Protein AF-A0A225UAP7-F1 (afdb_monomer_lite)

InterPro domains:
  IPR000953 Chromo/chromo shadow domain [PS50013] (130-180)
  IPR016197 Chromo-like domain superfamily [SSF54160] (126-182)
  IPR023780 Chromo domain [PF00385] (131-180)
  IPR041588 Integrase zinc-binding domain [PF17921] (57-110)

Structure (mmCIF, N/CA/C/O backbone):
data_AF-A0A225UAP7-F1
#
_entry.id   AF-A0A225UAP7-F1
#
loop_
_atom_site.group_PDB
_atom_site.id
_atom_site.type_symbol
_atom_site.label_atom_id
_atom_site.label_alt_id
_atom_site.label_comp_id
_atom_site.label_asym_id
_atom_site.label_entity_id
_atom_site.label_seq_id
_atom_site.pdbx_PDB_ins_code
_atom_site.Cartn_x
_atom_site.Cartn_y
_atom_site.Cartn_z
_atom_site.occupancy
_atom_site.B_iso_or_equiv
_atom_site.auth_seq_id
_atom_site.auth_comp_id
_atom_site.auth_asym_id
_atom_site.auth_atom_id
_atom_site.pdbx_PDB_model_num
ATOM 1 N N . MET A 1 1 ? -2.752 -36.990 -30.931 1.00 34.81 1 MET A N 1
ATOM 2 C CA . MET A 1 1 ? -3.653 -36.028 -30.267 1.00 34.81 1 MET A CA 1
ATOM 3 C C . MET A 1 1 ? -2.781 -35.074 -29.476 1.00 34.81 1 MET A C 1
ATOM 5 O O . MET A 1 1 ? -2.225 -35.463 -28.461 1.00 34.81 1 MET A O 1
ATOM 9 N N . THR A 1 2 ? -2.539 -33.888 -30.021 1.00 37.62 2 THR A N 1
ATOM 10 C CA . THR A 1 2 ? -1.758 -32.823 -29.388 1.00 37.62 2 THR A CA 1
ATOM 11 C C . THR A 1 2 ? -2.611 -32.196 -28.290 1.00 37.62 2 THR A C 1
ATOM 13 O O . THR A 1 2 ? -3.641 -31.592 -28.576 1.00 37.62 2 THR A O 1
ATOM 16 N N . SER A 1 3 ? -2.213 -32.398 -27.032 1.00 36.06 3 SER A N 1
ATOM 17 C CA . SER A 1 3 ? -2.817 -31.722 -25.884 1.00 36.06 3 SER A CA 1
ATOM 18 C C . SER A 1 3 ? -2.556 -30.227 -26.026 1.00 36.06 3 SER A C 1
ATOM 20 O O . SER A 1 3 ? -1.402 -29.802 -26.000 1.00 36.06 3 SER A O 1
ATOM 22 N N . ALA A 1 4 ? -3.609 -29.435 -26.216 1.00 42.53 4 ALA A N 1
ATOM 23 C CA . ALA A 1 4 ? -3.505 -27.986 -26.149 1.00 42.53 4 ALA A CA 1
ATOM 24 C C . ALA A 1 4 ? -3.088 -27.616 -24.719 1.00 42.53 4 ALA A C 1
ATOM 26 O O . ALA A 1 4 ? -3.824 -27.875 -23.767 1.00 42.53 4 ALA A O 1
ATOM 27 N N . ALA A 1 5 ? -1.875 -27.084 -24.567 1.00 45.78 5 ALA A N 1
ATOM 28 C CA . ALA A 1 5 ? -1.401 -26.564 -23.296 1.00 45.78 5 ALA A CA 1
ATOM 29 C C . ALA A 1 5 ? -2.313 -25.405 -22.876 1.00 45.78 5 ALA A C 1
ATOM 31 O O . ALA A 1 5 ? -2.503 -24.451 -23.634 1.00 45.78 5 ALA A O 1
ATOM 32 N N . ALA A 1 6 ? -2.902 -25.508 -21.685 1.00 41.88 6 ALA A N 1
ATOM 33 C CA . ALA A 1 6 ? -3.627 -24.401 -21.084 1.00 41.88 6 ALA A CA 1
ATOM 34 C C . ALA A 1 6 ? -2.673 -23.196 -20.934 1.00 41.88 6 ALA A C 1
ATOM 36 O O . ALA A 1 6 ? -1.502 -23.398 -20.595 1.00 41.88 6 ALA A O 1
ATOM 37 N N . PRO A 1 7 ? -3.129 -21.954 -21.183 1.00 41.47 7 PRO A N 1
ATOM 38 C CA . PRO A 1 7 ? -2.283 -20.784 -21.000 1.00 41.47 7 PRO A CA 1
ATOM 39 C C . PRO A 1 7 ? -1.821 -20.709 -19.536 1.00 41.47 7 PRO A C 1
ATOM 41 O O . PRO A 1 7 ? -2.634 -20.945 -18.635 1.00 41.47 7 PRO A O 1
ATOM 44 N N . PRO A 1 8 ? -0.544 -20.388 -19.265 1.00 49.06 8 PRO A N 1
ATOM 45 C CA . PRO A 1 8 ? -0.021 -20.364 -17.912 1.00 49.06 8 PRO A CA 1
ATOM 46 C C . PRO A 1 8 ? -0.581 -19.135 -17.201 1.00 49.06 8 PRO A C 1
ATOM 48 O O . PRO A 1 8 ? -0.062 -18.030 -17.318 1.00 49.06 8 PRO A O 1
ATOM 51 N N . LEU A 1 9 ? -1.661 -19.332 -16.452 1.00 45.66 9 LEU A N 1
ATOM 52 C CA . LEU A 1 9 ? -2.299 -18.281 -15.658 1.00 45.66 9 LEU A CA 1
ATOM 53 C C . LEU A 1 9 ? -1.382 -17.752 -14.537 1.00 45.66 9 LEU A C 1
ATOM 55 O O . LEU A 1 9 ? -1.700 -16.731 -13.935 1.00 45.66 9 LEU A O 1
ATOM 59 N N . ARG A 1 10 ? -0.262 -18.436 -14.240 1.00 51.25 10 ARG A N 1
ATOM 60 C CA . ARG A 1 10 ? 0.658 -18.125 -13.131 1.00 51.25 10 ARG A CA 1
ATOM 61 C C . ARG A 1 10 ? 2.127 -18.377 -13.514 1.00 51.25 10 ARG A C 1
ATOM 63 O O . ARG A 1 10 ? 2.693 -19.394 -13.130 1.00 51.25 10 ARG A O 1
ATOM 70 N N . PRO A 1 11 ? 2.757 -17.481 -14.294 1.00 47.19 11 PRO A N 1
ATOM 71 C CA . PRO A 1 11 ? 4.160 -17.622 -14.693 1.00 47.19 11 PRO A CA 1
ATOM 72 C C . PRO A 1 11 ? 5.143 -17.630 -13.512 1.00 47.19 11 PRO A C 1
ATOM 74 O O . PRO A 1 11 ? 6.193 -18.244 -13.625 1.00 47.19 11 PRO A O 1
ATOM 77 N N . LEU A 1 12 ? 4.791 -16.986 -12.391 1.00 48.66 12 LEU A N 1
ATOM 78 C CA . LEU A 1 12 ? 5.616 -16.916 -11.174 1.00 48.66 12 LEU A CA 1
ATOM 79 C C . LEU A 1 12 ? 5.597 -18.205 -10.334 1.00 48.66 12 LEU A C 1
ATOM 81 O O . LEU A 1 12 ? 6.520 -18.425 -9.560 1.00 48.66 12 LEU A O 1
ATOM 85 N N . ASP A 1 13 ? 4.574 -19.050 -10.499 1.00 46.16 13 ASP A N 1
ATOM 86 C CA . ASP A 1 13 ? 4.422 -20.321 -9.770 1.00 46.16 13 ASP A CA 1
ATOM 87 C C . ASP A 1 13 ? 5.081 -21.494 -10.515 1.00 46.16 13 ASP A C 1
ATOM 89 O O . ASP A 1 13 ? 4.928 -22.651 -10.127 1.00 46.16 13 ASP A O 1
ATOM 93 N N . GLN A 1 14 ? 5.752 -21.227 -11.638 1.00 54.53 14 GLN A N 1
ATOM 94 C CA . GLN A 1 14 ? 6.478 -22.265 -12.355 1.00 54.53 14 GLN A CA 1
ATOM 95 C C . GLN A 1 14 ? 7.766 -22.578 -11.592 1.00 54.53 14 GLN A C 1
ATOM 97 O O . GLN A 1 14 ? 8.544 -21.672 -11.304 1.00 54.53 14 GLN A O 1
ATOM 102 N N . ASP A 1 15 ? 8.025 -23.860 -11.318 1.00 59.53 15 ASP A N 1
ATOM 103 C CA . ASP A 1 15 ? 9.222 -24.318 -10.589 1.00 59.53 15 ASP A CA 1
ATOM 104 C C . ASP A 1 15 ? 10.546 -23.860 -11.236 1.00 59.53 15 ASP A C 1
ATOM 106 O O . ASP A 1 15 ? 11.597 -23.850 -10.600 1.00 59.53 15 ASP A O 1
ATOM 110 N N . ASN A 1 16 ? 10.503 -23.486 -12.516 1.00 68.00 16 ASN A N 1
ATOM 111 C CA . ASN A 1 16 ? 11.626 -22.993 -13.305 1.00 68.00 16 ASN A CA 1
ATOM 112 C C . ASN A 1 16 ? 11.574 -21.480 -13.582 1.00 68.00 16 ASN A C 1
ATOM 114 O O . ASN A 1 16 ? 12.331 -21.001 -14.429 1.00 68.00 16 ASN A O 1
ATOM 118 N N . PHE A 1 17 ? 10.687 -20.724 -12.930 1.00 61.50 17 PHE A N 1
ATOM 119 C CA . PHE A 1 17 ? 10.671 -19.274 -13.060 1.00 61.50 17 PHE A CA 1
ATOM 120 C C . PHE A 1 17 ? 11.914 -18.687 -12.386 1.00 61.50 17 PHE A C 1
ATOM 122 O O . PHE A 1 17 ? 12.079 -18.744 -11.168 1.00 61.50 17 PHE A O 1
ATOM 129 N N . VAL A 1 18 ? 12.791 -18.100 -13.196 1.00 63.72 18 VAL A N 1
ATOM 130 C CA . VAL A 1 18 ? 13.996 -17.415 -12.735 1.00 63.72 18 VAL A CA 1
ATOM 131 C C . VAL A 1 18 ? 13.859 -15.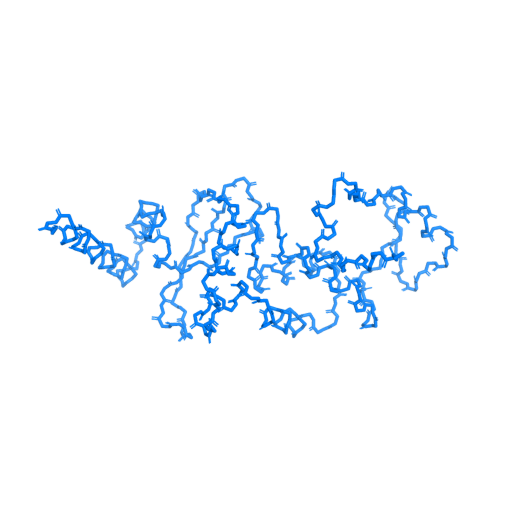941 -13.086 1.00 63.72 18 VAL A C 1
ATOM 133 O O . VAL A 1 18 ? 13.588 -15.586 -14.235 1.00 63.72 18 VAL A O 1
ATOM 136 N N . TRP A 1 19 ? 14.023 -15.075 -12.087 1.00 65.75 19 TRP A N 1
ATOM 137 C CA . TRP A 1 19 ? 14.136 -13.638 -12.321 1.00 65.75 19 TRP A CA 1
ATOM 138 C C . TRP A 1 19 ? 15.413 -13.357 -13.116 1.00 65.75 19 TRP A C 1
ATOM 140 O O . TRP A 1 19 ? 16.478 -13.840 -12.738 1.00 65.75 19 TRP A O 1
ATOM 150 N N . SER A 1 20 ? 15.307 -12.567 -14.189 1.00 69.44 20 SER A N 1
ATOM 151 C CA . SER A 1 20 ? 16.470 -12.147 -14.979 1.00 69.44 20 SER A CA 1
ATOM 152 C C . SER A 1 20 ? 17.511 -11.464 -14.096 1.00 69.44 20 SER A C 1
ATOM 154 O O . SER A 1 20 ? 17.159 -10.638 -13.247 1.00 69.44 20 SER A O 1
ATOM 156 N N . THR A 1 21 ? 18.784 -11.795 -14.299 1.00 73.69 21 THR A N 1
ATOM 157 C CA . THR A 1 21 ? 19.874 -11.185 -13.529 1.00 73.69 21 THR A CA 1
ATOM 158 C C . THR A 1 21 ? 20.200 -9.787 -14.055 1.00 73.69 21 THR A C 1
ATOM 160 O O . THR A 1 21 ? 19.911 -9.451 -15.204 1.00 73.69 21 THR A O 1
ATOM 163 N N . ILE A 1 22 ? 20.828 -8.957 -13.216 1.00 70.62 22 ILE A N 1
ATOM 164 C CA . ILE A 1 22 ? 21.346 -7.644 -13.637 1.00 70.62 22 ILE A CA 1
ATOM 165 C C . ILE A 1 22 ? 22.320 -7.803 -14.818 1.00 70.62 22 ILE A C 1
ATOM 167 O O . ILE A 1 22 ? 22.226 -7.073 -15.800 1.00 70.62 22 ILE A O 1
ATOM 171 N N . GLU A 1 23 ? 23.179 -8.822 -14.768 1.00 74.81 23 GLU A N 1
ATOM 172 C CA . GLU A 1 23 ? 24.157 -9.151 -15.813 1.00 74.81 23 GLU A CA 1
ATOM 173 C C . GLU A 1 23 ? 23.491 -9.519 -17.149 1.00 74.81 23 GLU A C 1
ATOM 175 O O . GLU A 1 23 ? 23.926 -9.062 -18.209 1.00 74.81 23 GLU A O 1
ATOM 180 N N . GLU A 1 24 ? 22.412 -10.313 -17.119 1.00 72.31 24 GLU A N 1
ATOM 181 C CA . GLU A 1 24 ? 21.626 -10.643 -18.315 1.00 72.31 24 GLU A CA 1
ATOM 182 C C . GLU A 1 24 ? 20.978 -9.396 -18.918 1.00 72.31 24 GLU A C 1
ATOM 184 O O . GLU A 1 24 ? 21.003 -9.213 -20.138 1.00 72.31 24 GLU A O 1
ATOM 189 N N . ILE A 1 25 ? 20.422 -8.518 -18.077 1.00 74.44 25 ILE A N 1
ATOM 190 C CA . ILE A 1 25 ? 19.795 -7.275 -18.533 1.00 74.44 25 ILE A CA 1
ATOM 191 C C . ILE A 1 25 ? 20.843 -6.372 -19.196 1.00 74.44 25 ILE A C 1
ATOM 193 O O . ILE A 1 25 ? 20.610 -5.914 -20.316 1.00 74.44 25 ILE A O 1
ATOM 197 N N . GLY A 1 26 ? 21.999 -6.164 -18.560 1.00 72.25 26 GLY A N 1
ATOM 198 C CA . GLY A 1 26 ? 23.093 -5.359 -19.115 1.00 72.25 26 GLY A CA 1
ATOM 199 C C . GLY A 1 26 ? 23.628 -5.932 -20.430 1.00 72.25 26 GLY A C 1
ATOM 200 O O . GLY A 1 26 ? 23.766 -5.209 -21.420 1.00 72.25 26 GLY A O 1
ATOM 201 N N . SER A 1 27 ? 23.812 -7.256 -20.491 1.00 76.12 27 SER A N 1
ATOM 202 C CA . SER A 1 27 ? 24.252 -7.959 -21.703 1.00 76.12 27 SER A CA 1
ATOM 203 C C . SER A 1 27 ? 23.301 -7.724 -22.875 1.00 76.12 27 SER A C 1
ATOM 205 O O . SER A 1 27 ? 23.747 -7.395 -23.973 1.00 76.12 27 SER A O 1
ATOM 207 N N . VAL A 1 28 ? 21.987 -7.834 -22.652 1.00 74.56 28 VAL A N 1
ATOM 208 C CA . VAL A 1 28 ? 20.981 -7.581 -23.695 1.00 74.56 28 VAL A CA 1
ATOM 209 C C . VAL A 1 28 ? 20.934 -6.101 -24.070 1.00 74.56 28 VAL A C 1
ATOM 211 O O . VAL A 1 28 ? 20.891 -5.785 -25.257 1.00 74.56 28 VAL A O 1
ATOM 214 N N . GLN A 1 29 ? 20.978 -5.184 -23.098 1.00 78.56 29 GLN A N 1
ATOM 215 C CA . GLN A 1 29 ? 20.988 -3.745 -23.375 1.00 78.56 29 GLN A CA 1
ATOM 216 C C . GLN A 1 29 ? 22.195 -3.330 -24.229 1.00 78.56 29 GLN A C 1
ATOM 218 O O . GLN A 1 29 ? 22.031 -2.499 -25.117 1.00 78.56 29 GLN A O 1
ATOM 223 N N . SER A 1 30 ? 23.368 -3.946 -24.031 1.00 77.94 30 SER A N 1
ATOM 224 C CA . SER A 1 30 ? 24.583 -3.665 -24.815 1.00 77.94 30 SER A CA 1
ATOM 225 C C . SER A 1 30 ? 24.443 -3.945 -26.320 1.00 77.94 30 SER A C 1
ATOM 227 O O . SER A 1 30 ? 25.186 -3.388 -27.128 1.00 77.94 30 SER A O 1
ATOM 229 N N . LEU A 1 31 ? 23.471 -4.777 -26.713 1.00 81.75 31 LEU A N 1
ATOM 230 C CA . LEU A 1 31 ? 23.184 -5.111 -28.112 1.00 81.75 31 LEU A CA 1
ATOM 231 C C . LEU A 1 31 ? 22.338 -4.046 -28.826 1.00 81.75 31 LEU A C 1
ATOM 233 O O . LEU A 1 31 ? 22.143 -4.132 -30.040 1.00 81.75 31 LEU A O 1
ATOM 237 N N . HIS A 1 32 ? 21.811 -3.066 -28.093 1.00 78.31 32 HIS A N 1
ATOM 238 C CA . HIS A 1 32 ? 20.903 -2.048 -28.606 1.00 78.31 32 HIS A CA 1
ATOM 239 C C . HIS A 1 32 ? 21.450 -0.639 -28.357 1.00 78.31 32 HIS A C 1
ATOM 241 O O . HIS A 1 32 ? 22.193 -0.389 -27.412 1.00 78.31 32 HIS A O 1
ATOM 247 N N . GLU A 1 33 ? 21.070 0.311 -29.213 1.00 79.81 33 GLU A N 1
ATOM 248 C CA . GLU A 1 33 ? 21.413 1.714 -28.992 1.00 79.81 33 GLU A CA 1
ATOM 249 C C . GLU A 1 33 ? 20.680 2.238 -27.753 1.00 79.81 33 GLU A C 1
ATOM 251 O O . GLU A 1 33 ? 19.463 2.068 -27.611 1.00 79.81 33 GLU A O 1
ATOM 256 N N . ALA A 1 34 ? 21.432 2.873 -26.852 1.00 76.38 34 ALA A N 1
ATOM 257 C CA . ALA A 1 34 ? 20.880 3.434 -25.634 1.00 76.38 34 ALA A CA 1
ATOM 258 C C . ALA A 1 34 ? 19.796 4.481 -25.966 1.00 76.38 34 ALA A C 1
ATOM 260 O O . ALA A 1 34 ? 20.018 5.363 -26.804 1.00 76.38 34 ALA A O 1
ATOM 261 N N . PRO A 1 35 ? 18.623 4.431 -25.311 1.00 75.31 35 PRO A N 1
ATOM 262 C CA . PRO A 1 35 ? 17.579 5.425 -25.517 1.00 75.31 35 PRO A CA 1
ATOM 263 C C . PRO A 1 35 ? 18.069 6.849 -25.219 1.00 75.31 35 PRO A C 1
ATOM 265 O O . PRO A 1 35 ? 18.914 7.075 -24.352 1.00 75.31 35 PRO A O 1
ATOM 268 N N . LYS A 1 36 ? 17.493 7.850 -25.895 1.00 76.31 36 LYS A N 1
ATOM 269 C CA . LYS A 1 36 ? 17.807 9.261 -25.616 1.00 76.31 36 LYS A CA 1
ATOM 270 C C . LYS A 1 36 ? 17.504 9.598 -24.154 1.00 76.31 36 LYS A C 1
ATOM 272 O O . LYS A 1 36 ? 16.383 9.396 -23.700 1.00 76.31 36 LYS A O 1
ATOM 277 N N . GLY A 1 37 ? 18.489 10.161 -23.455 1.00 74.12 37 GLY A N 1
ATOM 278 C CA . GLY A 1 37 ? 18.374 10.514 -22.037 1.00 74.12 37 GLY A CA 1
ATOM 279 C C . GLY A 1 37 ? 18.653 9.358 -21.073 1.00 74.12 37 GLY A C 1
ATOM 280 O O . GLY A 1 37 ? 18.477 9.543 -19.872 1.00 74.12 37 GLY A O 1
ATOM 281 N N . ALA A 1 38 ? 19.088 8.196 -21.573 1.00 78.56 38 ALA A N 1
ATOM 282 C CA . ALA A 1 38 ? 19.534 7.107 -20.721 1.00 78.56 38 ALA A CA 1
ATOM 283 C C . ALA A 1 38 ? 20.871 7.448 -20.041 1.00 78.56 38 ALA A C 1
ATOM 285 O O . ALA A 1 38 ? 21.785 7.982 -20.674 1.00 78.56 38 ALA A O 1
ATOM 286 N N . THR A 1 39 ? 20.992 7.110 -18.762 1.00 80.44 39 THR A N 1
ATOM 287 C CA . THR A 1 39 ? 22.234 7.199 -17.987 1.00 80.44 39 THR A CA 1
ATOM 288 C C . THR A 1 39 ? 22.671 5.803 -17.578 1.00 80.44 39 THR A C 1
ATOM 290 O O . THR A 1 39 ? 21.839 5.010 -17.139 1.00 80.44 39 THR A O 1
ATOM 293 N N . LEU A 1 40 ? 23.961 5.507 -17.708 1.00 79.00 40 LEU A N 1
ATOM 294 C CA . LEU A 1 40 ? 24.541 4.252 -17.240 1.00 79.00 40 LEU A CA 1
ATOM 295 C C . LEU A 1 40 ? 24.765 4.331 -15.722 1.00 79.00 40 LEU A C 1
ATOM 297 O O . LEU A 1 40 ? 25.304 5.335 -15.251 1.00 79.00 40 LEU A O 1
ATOM 301 N N . ASN A 1 41 ? 24.332 3.322 -14.966 1.00 76.69 41 ASN A N 1
ATOM 302 C CA . ASN A 1 41 ? 24.611 3.229 -13.528 1.00 76.69 41 ASN A CA 1
ATOM 303 C C . ASN A 1 41 ? 25.894 2.420 -13.242 1.00 76.69 41 ASN A C 1
ATOM 305 O O . ASN A 1 41 ? 26.542 1.924 -14.163 1.00 76.69 41 ASN A O 1
ATOM 309 N N . ASP A 1 42 ? 26.240 2.274 -11.959 1.00 79.81 42 ASP A N 1
ATOM 310 C CA . ASP A 1 42 ? 27.426 1.525 -11.509 1.00 79.81 42 ASP A CA 1
ATOM 311 C C . ASP A 1 42 ? 27.371 0.022 -11.857 1.00 79.81 42 ASP A C 1
ATOM 313 O O . ASP A 1 42 ? 28.407 -0.637 -11.889 1.00 79.81 42 ASP A O 1
ATOM 317 N N . ASP A 1 43 ? 26.179 -0.499 -12.165 1.00 74.88 43 ASP A N 1
ATOM 318 C CA . ASP A 1 43 ? 25.939 -1.891 -12.565 1.00 74.88 43 ASP A CA 1
ATOM 319 C C . ASP A 1 43 ? 25.906 -2.080 -14.097 1.00 74.88 43 ASP A C 1
ATOM 321 O O . ASP A 1 43 ? 25.405 -3.090 -14.589 1.00 74.88 43 ASP A O 1
ATOM 325 N N . GLU A 1 44 ? 26.378 -1.094 -14.867 1.00 76.06 44 GLU A N 1
ATOM 326 C CA . GLU A 1 44 ? 26.379 -1.099 -16.339 1.00 76.06 44 GLU A CA 1
ATOM 327 C C . GLU A 1 44 ? 24.981 -1.230 -16.983 1.00 76.06 44 GLU A C 1
ATOM 329 O O . GLU A 1 44 ? 24.839 -1.629 -18.142 1.00 76.06 44 GLU A O 1
ATOM 334 N N . LEU A 1 45 ? 23.926 -0.837 -16.263 1.00 71.25 45 LEU A N 1
ATOM 335 C CA . LEU A 1 45 ? 22.562 -0.786 -16.780 1.00 71.25 45 LEU A CA 1
ATOM 336 C C . LEU A 1 45 ? 22.229 0.598 -17.330 1.00 71.25 45 LEU A C 1
ATOM 338 O O . LEU A 1 45 ? 22.417 1.624 -16.670 1.00 71.25 45 LEU A O 1
ATOM 342 N N . TRP A 1 46 ? 21.645 0.628 -18.526 1.00 69.81 46 TRP A N 1
ATOM 343 C CA . TRP A 1 46 ? 21.064 1.838 -19.094 1.00 69.81 46 TRP A CA 1
ATOM 344 C C . TRP A 1 46 ? 19.723 2.125 -18.423 1.00 69.81 46 TRP A C 1
ATOM 346 O O . TRP A 1 46 ? 18.715 1.460 -18.686 1.00 69.81 46 TRP A O 1
ATOM 356 N N . LEU A 1 47 ? 19.714 3.138 -17.561 1.00 68.81 47 LEU A N 1
ATOM 357 C CA . LEU A 1 47 ? 18.522 3.638 -16.895 1.00 68.81 47 LEU A CA 1
ATOM 358 C C . LEU A 1 47 ? 17.918 4.771 -17.714 1.00 68.81 47 LEU A C 1
ATOM 360 O O . LEU A 1 47 ? 18.575 5.774 -17.982 1.00 68.81 47 LEU A O 1
ATOM 364 N N . VAL A 1 48 ? 16.646 4.637 -18.076 1.00 69.62 48 VAL A N 1
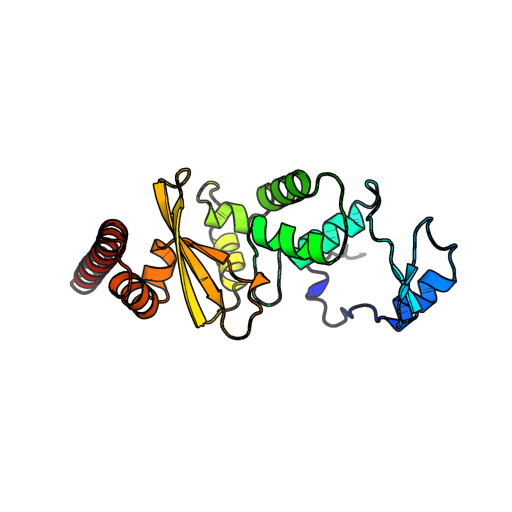ATOM 365 C CA . VAL A 1 48 ? 15.844 5.758 -18.568 1.00 69.62 48 VAL A CA 1
ATOM 366 C C . VAL A 1 48 ? 14.962 6.188 -17.409 1.00 69.62 48 VAL A C 1
ATOM 368 O O . VAL A 1 48 ? 14.201 5.374 -16.890 1.00 69.62 48 VAL A O 1
ATOM 371 N N . ASN A 1 49 ? 15.052 7.455 -17.000 1.00 65.00 49 ASN A N 1
ATOM 372 C CA . ASN A 1 49 ? 14.199 7.979 -15.928 1.00 65.00 49 ASN A CA 1
ATOM 373 C C . ASN A 1 49 ? 12.700 7.844 -16.260 1.00 65.00 49 ASN A C 1
ATOM 375 O O . ASN A 1 49 ? 11.883 7.773 -15.347 1.00 65.00 49 ASN A O 1
ATOM 379 N N . ASP A 1 50 ? 12.354 7.735 -17.547 1.00 72.38 50 ASP A N 1
ATOM 380 C CA . ASP A 1 50 ? 10.989 7.665 -18.058 1.00 72.38 50 ASP A CA 1
ATOM 381 C C . ASP A 1 50 ? 10.696 6.318 -18.738 1.00 72.38 50 ASP A C 1
ATOM 383 O O . ASP A 1 50 ? 11.436 5.867 -19.616 1.00 72.38 50 ASP A O 1
ATOM 387 N N . ILE A 1 51 ? 9.552 5.709 -18.417 1.00 75.44 51 ILE A N 1
ATOM 388 C CA . ILE A 1 51 ? 9.010 4.589 -19.196 1.00 75.44 51 ILE A CA 1
ATOM 389 C C . ILE A 1 51 ? 8.186 5.159 -20.357 1.00 75.44 51 ILE A C 1
ATOM 391 O O . ILE A 1 51 ? 7.217 5.888 -20.111 1.00 75.44 51 ILE A O 1
ATOM 395 N N . PRO A 1 52 ? 8.511 4.822 -21.622 1.00 75.44 52 PRO A N 1
ATOM 396 C CA . PRO A 1 52 ? 7.749 5.292 -22.772 1.00 75.44 52 PRO A CA 1
ATOM 397 C C . PRO A 1 52 ? 6.269 4.914 -22.666 1.00 75.44 52 PRO A C 1
ATOM 399 O O . PRO A 1 52 ? 5.928 3.786 -22.315 1.00 75.44 52 PRO A O 1
ATOM 402 N N . SER A 1 53 ? 5.374 5.826 -23.049 1.00 73.50 53 SER A N 1
ATOM 403 C CA . SER A 1 53 ? 3.919 5.621 -22.949 1.00 73.50 53 SER A CA 1
ATOM 404 C C . SER A 1 53 ? 3.388 4.421 -23.749 1.00 73.50 53 SER A C 1
ATOM 406 O O . SER A 1 53 ? 2.314 3.918 -23.427 1.00 73.50 53 SER A O 1
ATOM 408 N N . GLY A 1 54 ? 4.128 3.955 -24.762 1.00 72.75 54 GLY A N 1
ATOM 409 C CA . GLY A 1 54 ? 3.804 2.763 -25.555 1.00 72.75 54 GLY A CA 1
ATOM 410 C C . GLY A 1 54 ? 4.307 1.435 -24.972 1.00 72.75 54 GLY A C 1
ATOM 411 O O . GLY A 1 54 ? 3.994 0.381 -25.519 1.00 72.75 54 GLY A O 1
ATOM 412 N N . ALA A 1 55 ? 5.073 1.447 -23.876 1.00 78.50 55 ALA A N 1
ATOM 413 C CA . ALA A 1 55 ? 5.646 0.245 -23.263 1.00 78.50 55 ALA A CA 1
ATOM 414 C C . ALA A 1 55 ? 4.634 -0.490 -22.358 1.00 78.50 55 ALA A C 1
ATOM 416 O O . ALA A 1 55 ? 4.913 -0.778 -21.193 1.00 78.50 55 ALA A O 1
ATOM 417 N N . HIS A 1 56 ? 3.445 -0.788 -22.891 1.00 79.19 56 HIS A N 1
ATOM 418 C CA . HIS A 1 56 ? 2.300 -1.295 -22.127 1.00 79.19 56 HIS A CA 1
ATOM 419 C C . HIS A 1 56 ? 2.603 -2.580 -21.345 1.00 79.19 56 HIS A C 1
ATOM 421 O O . HIS A 1 56 ? 2.241 -2.667 -20.174 1.00 79.19 56 HIS A O 1
ATOM 427 N N . ASP A 1 57 ? 3.327 -3.534 -21.937 1.00 72.56 57 ASP A N 1
ATOM 428 C CA . ASP A 1 57 ? 3.675 -4.801 -21.278 1.00 72.56 57 ASP A CA 1
ATOM 429 C C . ASP A 1 57 ? 4.651 -4.606 -20.111 1.00 72.56 57 ASP A C 1
ATOM 431 O O . ASP A 1 57 ? 4.554 -5.276 -19.081 1.00 72.56 57 ASP A O 1
ATOM 435 N N . LEU A 1 58 ? 5.599 -3.671 -20.244 1.00 78.12 58 LEU A N 1
ATOM 436 C CA . LEU A 1 58 ? 6.518 -3.320 -19.162 1.00 78.12 58 LEU A CA 1
ATOM 437 C C . LEU A 1 58 ? 5.771 -2.597 -18.040 1.00 78.12 58 LEU A C 1
ATOM 439 O O . LEU A 1 58 ? 5.901 -2.981 -16.880 1.00 78.12 58 LEU A O 1
ATOM 443 N N . THR A 1 59 ? 4.940 -1.609 -18.383 1.00 80.00 59 THR A N 1
ATOM 444 C CA . THR A 1 59 ? 4.082 -0.920 -17.415 1.00 80.00 59 THR A CA 1
ATOM 445 C C . THR A 1 59 ? 3.183 -1.913 -16.681 1.00 80.00 59 THR A C 1
ATOM 447 O O . THR A 1 59 ? 3.115 -1.873 -15.459 1.00 80.00 59 THR A O 1
ATOM 450 N N . GLN A 1 60 ? 2.550 -2.854 -17.386 1.00 80.00 60 GLN A N 1
ATOM 451 C CA . GLN A 1 60 ? 1.690 -3.863 -16.772 1.00 80.00 60 GLN A CA 1
ATOM 452 C C . GLN A 1 60 ? 2.463 -4.763 -15.803 1.00 80.00 60 GLN A C 1
ATOM 454 O O . GLN A 1 60 ? 2.001 -4.975 -14.685 1.00 80.00 60 GLN A O 1
ATOM 459 N N . ARG A 1 61 ? 3.647 -5.261 -16.183 1.00 81.31 61 ARG A N 1
ATOM 460 C CA . ARG A 1 61 ? 4.483 -6.081 -15.287 1.00 81.31 61 ARG A CA 1
ATOM 461 C C . ARG A 1 61 ? 4.926 -5.311 -14.045 1.00 81.31 61 ARG A C 1
ATOM 463 O O . ARG A 1 61 ? 4.845 -5.850 -12.946 1.00 81.31 61 ARG A O 1
ATOM 470 N N . LEU A 1 62 ? 5.332 -4.051 -14.198 1.00 79.94 62 LEU A N 1
ATOM 471 C CA . LEU A 1 62 ? 5.704 -3.201 -13.065 1.00 79.94 62 LEU A CA 1
ATOM 472 C C . LEU A 1 62 ? 4.524 -2.937 -12.133 1.00 79.94 62 LEU A C 1
ATOM 474 O O . LEU A 1 62 ? 4.699 -2.978 -10.921 1.00 79.94 62 LEU A O 1
ATOM 478 N N . LEU A 1 63 ? 3.322 -2.725 -12.678 1.00 82.44 63 LEU A N 1
ATOM 479 C CA . LEU A 1 63 ? 2.111 -2.602 -11.870 1.00 82.44 63 LEU A CA 1
ATOM 480 C C . LEU A 1 63 ? 1.793 -3.907 -11.149 1.00 82.44 63 LEU A C 1
ATOM 482 O O . LEU A 1 63 ? 1.483 -3.848 -9.974 1.00 82.44 63 LEU A O 1
ATOM 486 N N . ILE A 1 64 ? 1.929 -5.072 -11.790 1.00 81.31 64 ILE A N 1
ATOM 487 C CA . ILE A 1 64 ? 1.731 -6.372 -11.127 1.00 81.31 64 ILE A CA 1
ATOM 488 C C . ILE A 1 64 ? 2.699 -6.536 -9.949 1.00 81.31 64 ILE A C 1
ATOM 490 O O . ILE A 1 64 ? 2.257 -6.898 -8.866 1.00 81.31 64 ILE A O 1
ATOM 494 N N . VAL A 1 65 ? 3.986 -6.222 -10.119 1.00 79.69 65 VAL A N 1
ATOM 495 C CA . VAL A 1 65 ? 4.994 -6.323 -9.043 1.00 79.69 65 VAL A CA 1
ATOM 496 C C . VAL A 1 65 ? 4.750 -5.293 -7.936 1.00 79.69 65 VAL A C 1
ATOM 498 O O . VAL A 1 65 ? 4.821 -5.608 -6.746 1.00 79.69 65 VAL A O 1
ATOM 501 N N . ALA A 1 66 ? 4.439 -4.051 -8.310 1.00 81.00 66 ALA A N 1
ATOM 502 C CA . ALA A 1 66 ? 4.125 -2.994 -7.355 1.00 81.00 66 ALA A CA 1
ATOM 503 C C . ALA A 1 66 ? 2.808 -3.280 -6.614 1.00 81.00 66 ALA A C 1
ATOM 505 O O . ALA A 1 66 ? 2.663 -2.908 -5.452 1.00 81.00 66 ALA A O 1
ATOM 506 N N . HIS A 1 67 ? 1.876 -3.986 -7.248 1.00 82.62 67 HIS A N 1
ATOM 507 C CA . HIS A 1 67 ? 0.606 -4.392 -6.671 1.00 82.62 67 HIS A CA 1
ATOM 508 C C . HIS A 1 67 ? 0.714 -5.617 -5.768 1.00 82.62 67 HIS A C 1
ATOM 510 O O . HIS A 1 67 ? 0.177 -5.598 -4.671 1.00 82.62 67 HIS A O 1
ATOM 516 N N . GLY A 1 68 ? 1.370 -6.679 -6.232 1.00 73.44 68 GLY A N 1
ATOM 517 C CA . GLY A 1 68 ? 1.486 -7.973 -5.564 1.00 73.44 68 GLY A CA 1
ATOM 518 C C . GLY A 1 68 ? 2.832 -8.116 -4.873 1.00 73.44 68 GLY A C 1
ATOM 519 O O . GLY A 1 68 ? 3.640 -8.944 -5.271 1.00 73.44 68 GLY A O 1
ATOM 520 N N . GLY A 1 69 ? 3.101 -7.269 -3.881 1.00 63.31 69 GLY A N 1
ATOM 521 C CA . GLY A 1 69 ? 4.342 -7.299 -3.116 1.00 63.31 69 GLY A CA 1
ATOM 522 C C . GLY A 1 69 ? 4.666 -8.639 -2.477 1.00 63.31 69 GLY A C 1
ATOM 523 O O . GLY A 1 69 ? 3.885 -9.584 -2.516 1.00 63.31 69 GLY A O 1
ATOM 524 N N . ARG A 1 70 ? 5.812 -8.688 -1.787 1.00 52.62 70 ARG A N 1
ATOM 525 C CA . ARG A 1 70 ? 6.299 -9.895 -1.095 1.00 52.62 70 ARG A CA 1
ATOM 526 C C . ARG A 1 70 ? 5.275 -10.494 -0.114 1.00 52.62 70 ARG A C 1
ATOM 528 O O . ARG A 1 70 ? 5.372 -11.669 0.211 1.00 52.62 70 ARG A O 1
ATOM 535 N N . ASN A 1 71 ? 4.293 -9.695 0.306 1.00 53.50 71 ASN A N 1
ATOM 536 C CA . ASN A 1 71 ? 3.298 -10.041 1.313 1.00 53.50 71 ASN A CA 1
ATOM 537 C C . ASN A 1 71 ? 1.839 -9.865 0.848 1.00 53.50 71 ASN A C 1
ATOM 539 O O . ASN A 1 71 ? 0.936 -9.784 1.674 1.00 53.50 71 ASN A O 1
ATOM 543 N N . GLY A 1 72 ? 1.594 -9.789 -0.464 1.00 60.81 72 GLY A N 1
ATOM 544 C CA . GLY A 1 72 ? 0.243 -9.694 -1.022 1.00 60.81 72 GLY A CA 1
ATOM 545 C C . GLY A 1 72 ? -0.074 -8.333 -1.644 1.00 60.81 72 GLY A C 1
ATOM 546 O O . GLY A 1 72 ? 0.762 -7.719 -2.303 1.00 60.81 72 GLY A O 1
ATOM 547 N N . HIS A 1 73 ? -1.322 -7.891 -1.510 1.00 70.44 73 HIS A N 1
ATOM 548 C CA . HIS A 1 73 ? -1.893 -6.815 -2.317 1.00 70.44 73 HIS A CA 1
ATOM 549 C C . HIS A 1 73 ? -1.698 -5.414 -1.719 1.00 70.44 73 HIS A C 1
ATOM 551 O O . HIS A 1 73 ? -2.176 -5.118 -0.627 1.00 70.44 73 HIS A O 1
ATOM 557 N N . ARG A 1 74 ? -1.115 -4.499 -2.498 1.00 73.50 74 ARG A N 1
ATOM 558 C CA . ARG A 1 74 ? -0.918 -3.089 -2.145 1.00 73.50 74 ARG A CA 1
ATOM 559 C C . ARG A 1 74 ? -2.037 -2.193 -2.669 1.00 73.50 74 ARG A C 1
ATOM 561 O O . ARG A 1 74 ? -2.473 -2.300 -3.819 1.00 73.50 74 ARG A O 1
ATOM 568 N N . GLY A 1 75 ? -2.462 -1.244 -1.834 1.00 76.00 75 GLY A N 1
ATOM 569 C CA . GLY A 1 75 ? -3.397 -0.188 -2.223 1.00 76.00 75 GLY A CA 1
ATOM 570 C C . GLY A 1 75 ? -2.818 0.764 -3.280 1.00 76.00 75 GLY A C 1
ATOM 571 O O . GLY A 1 75 ? -1.604 0.888 -3.436 1.00 76.00 75 GLY A O 1
ATOM 572 N N . MET A 1 76 ? -3.697 1.487 -3.986 1.00 83.44 76 MET A N 1
ATOM 573 C CA . MET A 1 76 ? -3.327 2.384 -5.098 1.00 83.44 76 MET A CA 1
ATOM 574 C C . MET A 1 76 ? -2.206 3.371 -4.733 1.00 83.44 76 MET A C 1
ATOM 576 O O . MET A 1 76 ? -1.273 3.554 -5.506 1.00 83.44 76 MET A O 1
ATOM 580 N N . HIS A 1 77 ? -2.274 3.980 -3.545 1.00 80.62 77 HIS A N 1
ATOM 581 C CA . HIS A 1 77 ? -1.299 4.985 -3.111 1.00 80.62 77 HIS A CA 1
ATOM 582 C C . HIS A 1 77 ? 0.105 4.403 -2.898 1.00 80.62 77 HIS A C 1
ATOM 584 O O . HIS A 1 77 ? 1.104 5.000 -3.302 1.00 80.62 77 HIS A O 1
ATOM 590 N N . VAL A 1 78 ? 0.171 3.213 -2.304 1.00 80.12 78 VAL A N 1
ATOM 591 C CA . VAL A 1 78 ? 1.428 2.500 -2.077 1.00 80.12 78 VAL A CA 1
ATOM 592 C C . VAL A 1 78 ? 2.026 2.086 -3.424 1.00 80.12 78 VAL A C 1
ATOM 594 O O . VAL A 1 78 ? 3.192 2.360 -3.704 1.00 80.12 78 VAL A O 1
ATOM 597 N N . MET A 1 79 ? 1.192 1.550 -4.323 1.00 83.88 79 MET A N 1
ATOM 598 C CA . MET A 1 79 ? 1.598 1.191 -5.682 1.00 83.88 79 MET A CA 1
ATOM 599 C C . MET A 1 79 ? 2.149 2.397 -6.463 1.00 83.88 79 MET A C 1
ATOM 601 O O . MET A 1 79 ? 3.208 2.292 -7.080 1.00 83.88 79 MET A O 1
ATOM 605 N N . GLU A 1 80 ? 1.485 3.559 -6.405 1.00 85.06 80 GLU A N 1
ATOM 606 C CA . GLU A 1 80 ? 1.997 4.792 -7.018 1.00 85.06 80 GLU A CA 1
ATOM 607 C C . GLU A 1 80 ? 3.350 5.206 -6.440 1.00 85.06 80 GLU A C 1
ATOM 609 O O . GLU A 1 80 ? 4.245 5.568 -7.201 1.00 85.06 80 GLU A O 1
ATOM 614 N N . THR A 1 81 ? 3.514 5.138 -5.119 1.00 81.31 81 THR A N 1
ATOM 615 C CA . THR A 1 81 ? 4.767 5.515 -4.453 1.00 81.31 81 THR A CA 1
ATOM 616 C C . THR A 1 81 ? 5.924 4.618 -4.896 1.00 81.31 81 THR A C 1
ATOM 618 O O . THR A 1 81 ? 6.983 5.131 -5.260 1.00 81.31 81 THR A O 1
ATOM 621 N N . HIS A 1 82 ? 5.720 3.297 -4.966 1.00 82.06 82 HIS A N 1
ATOM 622 C CA . HIS A 1 82 ? 6.746 2.372 -5.459 1.00 82.06 82 HIS A CA 1
ATOM 623 C C . HIS A 1 82 ? 7.136 2.647 -6.909 1.00 82.06 82 HIS A C 1
ATOM 625 O O . HIS A 1 82 ? 8.324 2.715 -7.219 1.00 82.06 82 HIS A O 1
ATOM 631 N N . VAL A 1 83 ? 6.154 2.832 -7.797 1.00 82.56 83 VAL A N 1
ATOM 632 C CA . VAL A 1 83 ? 6.443 3.063 -9.217 1.00 82.56 83 VAL A CA 1
ATOM 633 C C . VAL A 1 83 ? 7.175 4.392 -9.410 1.00 82.56 83 VAL A C 1
ATOM 635 O O . VAL A 1 83 ? 8.173 4.421 -10.126 1.00 82.56 83 VAL A O 1
ATOM 638 N N . ARG A 1 84 ? 6.759 5.461 -8.710 1.00 82.88 84 ARG A N 1
ATOM 639 C CA . ARG A 1 84 ? 7.412 6.784 -8.772 1.00 82.88 84 ARG A CA 1
ATOM 640 C C . ARG A 1 84 ? 8.840 6.789 -8.240 1.00 82.88 84 ARG A C 1
ATOM 642 O O . ARG A 1 84 ? 9.626 7.620 -8.677 1.00 82.88 84 ARG A O 1
ATOM 649 N N . ARG A 1 85 ? 9.177 5.893 -7.307 1.00 76.69 85 ARG A N 1
ATOM 650 C CA . ARG A 1 85 ? 10.549 5.751 -6.796 1.00 76.69 85 ARG A CA 1
ATOM 651 C C . ARG A 1 85 ? 11.498 5.183 -7.853 1.00 76.69 85 ARG A C 1
ATOM 653 O O . ARG A 1 85 ? 12.682 5.487 -7.819 1.00 76.69 85 ARG A O 1
ATOM 660 N N . LEU A 1 86 ? 10.983 4.344 -8.751 1.00 73.31 86 LEU A N 1
ATOM 661 C CA . LEU A 1 86 ? 11.789 3.605 -9.725 1.00 73.31 86 LEU A CA 1
ATOM 662 C C . LEU A 1 86 ? 11.812 4.267 -11.105 1.00 73.31 86 LEU A C 1
ATOM 664 O O . LEU A 1 86 ? 12.796 4.132 -11.823 1.00 73.31 86 LEU A O 1
ATOM 668 N N . SER A 1 87 ? 10.725 4.935 -11.501 1.00 74.19 87 SER A N 1
ATOM 669 C CA . SER A 1 87 ? 10.609 5.545 -12.827 1.00 74.19 87 SER A CA 1
ATOM 670 C C . SER A 1 87 ? 9.473 6.563 -12.911 1.00 74.19 87 SER A C 1
ATOM 672 O O . SER A 1 87 ? 8.514 6.553 -12.134 1.00 74.19 87 SER A O 1
ATOM 674 N N . PHE A 1 88 ? 9.536 7.417 -13.922 1.00 81.31 88 PHE A N 1
ATOM 675 C CA . PHE A 1 88 ? 8.444 8.280 -14.323 1.00 81.31 88 PHE A CA 1
ATOM 676 C C . PHE A 1 88 ? 7.561 7.580 -15.365 1.00 81.31 88 PHE A C 1
ATOM 678 O O . PHE A 1 88 ? 8.013 7.154 -16.427 1.00 81.31 88 PHE A O 1
ATOM 685 N N . ILE A 1 89 ? 6.262 7.495 -15.067 1.00 82.50 89 ILE A N 1
ATOM 686 C CA . ILE A 1 89 ? 5.230 7.035 -16.002 1.00 82.50 89 ILE A CA 1
ATOM 687 C C . ILE A 1 89 ? 4.202 8.154 -16.162 1.00 82.50 89 ILE A C 1
ATOM 689 O O . ILE A 1 89 ? 3.538 8.560 -15.201 1.00 82.50 89 ILE A O 1
ATOM 693 N N . SER A 1 90 ? 4.039 8.650 -17.388 1.00 82.75 90 SER A N 1
ATOM 694 C CA . SER A 1 90 ? 3.044 9.684 -17.676 1.00 82.75 90 SER A CA 1
ATOM 695 C C . SER A 1 90 ? 1.627 9.176 -17.391 1.00 82.75 90 SER A C 1
ATOM 697 O O . SER A 1 90 ? 1.219 8.113 -17.857 1.00 82.75 90 SER A O 1
ATOM 699 N N . GLY A 1 91 ? 0.861 9.937 -16.604 1.00 86.81 91 GLY A N 1
ATOM 700 C CA . GLY A 1 91 ? -0.507 9.568 -16.229 1.00 86.81 91 GLY A CA 1
ATOM 701 C C . GLY A 1 91 ? -0.612 8.402 -15.239 1.00 86.81 91 GLY A C 1
ATOM 702 O O . GLY A 1 91 ? -1.682 7.795 -15.155 1.00 86.81 91 GLY A O 1
ATOM 703 N N . LEU A 1 92 ? 0.454 8.108 -14.481 1.00 87.88 92 LEU A N 1
ATOM 704 C CA . LEU A 1 92 ? 0.526 6.980 -13.545 1.00 87.88 92 LEU A CA 1
ATOM 705 C C . LEU A 1 92 ? -0.714 6.834 -12.654 1.00 87.88 92 LEU A C 1
ATOM 707 O O . LEU A 1 92 ? -1.285 5.756 -12.604 1.00 87.88 92 LEU A O 1
ATOM 711 N N . THR A 1 93 ? -1.194 7.905 -12.020 1.00 88.69 93 THR A N 1
ATOM 712 C CA . THR A 1 93 ? -2.378 7.863 -11.139 1.00 88.69 93 THR A CA 1
ATOM 713 C C . THR A 1 93 ? -3.615 7.279 -11.828 1.00 88.69 93 THR A C 1
ATOM 715 O O . THR A 1 93 ? -4.332 6.463 -11.250 1.00 88.69 93 THR A O 1
ATOM 718 N N . ARG A 1 94 ? -3.865 7.644 -13.095 1.00 89.88 94 ARG A N 1
ATOM 719 C CA . ARG A 1 94 ? -4.974 7.069 -13.872 1.00 89.88 94 ARG A CA 1
ATOM 720 C C . ARG A 1 94 ? -4.722 5.591 -14.155 1.00 89.88 94 ARG A C 1
ATOM 722 O O . ARG A 1 94 ? -5.620 4.784 -13.961 1.00 89.88 94 ARG A O 1
ATOM 729 N N . ILE A 1 95 ? -3.506 5.254 -14.572 1.00 88.00 95 ILE A N 1
ATOM 730 C CA . ILE A 1 95 ? -3.105 3.884 -14.908 1.00 88.00 95 ILE A CA 1
ATOM 731 C C . ILE A 1 95 ? -3.245 2.954 -13.690 1.00 88.00 95 ILE A C 1
ATOM 733 O O . ILE A 1 95 ? -3.838 1.885 -13.802 1.00 88.00 95 ILE A O 1
ATOM 737 N N . VAL A 1 96 ? -2.758 3.380 -12.520 1.00 89.12 96 VAL A N 1
ATOM 738 C CA . VAL A 1 96 ? -2.867 2.662 -11.239 1.00 89.12 96 VAL A CA 1
ATOM 739 C C . VAL A 1 96 ? -4.329 2.446 -10.866 1.00 89.12 96 VAL A C 1
ATOM 741 O O . VAL A 1 96 ? -4.723 1.324 -10.548 1.00 89.12 96 VAL A O 1
ATOM 744 N N . ARG A 1 97 ? -5.154 3.494 -10.940 1.00 86.62 97 ARG A N 1
ATOM 745 C CA . ARG A 1 97 ? -6.586 3.387 -10.649 1.00 86.62 97 ARG A CA 1
ATOM 746 C C . ARG A 1 97 ? -7.285 2.396 -11.578 1.00 86.62 97 ARG A C 1
ATOM 748 O O . ARG A 1 97 ? -8.031 1.544 -11.098 1.00 86.62 97 ARG A O 1
ATOM 755 N N . ASP A 1 98 ? -7.036 2.490 -12.882 1.00 84.75 98 ASP A N 1
ATOM 756 C CA . ASP A 1 98 ? -7.654 1.617 -13.881 1.00 84.75 98 ASP A CA 1
ATOM 757 C C . ASP A 1 98 ? -7.213 0.158 -13.679 1.00 84.75 98 ASP A C 1
ATOM 759 O O . ASP A 1 98 ? -8.041 -0.750 -13.747 1.00 84.75 98 ASP A O 1
ATOM 763 N N . PHE A 1 99 ? -5.938 -0.071 -13.353 1.00 86.56 99 PHE A N 1
ATOM 764 C CA . PHE A 1 99 ? -5.408 -1.387 -12.999 1.00 86.56 99 PHE A CA 1
ATOM 765 C C . PHE A 1 99 ? -6.098 -1.960 -11.750 1.00 86.56 99 PHE A C 1
ATOM 767 O O . PHE A 1 99 ? -6.682 -3.042 -11.805 1.00 86.56 99 PHE A O 1
ATOM 774 N N . CYS A 1 100 ? -6.127 -1.209 -10.644 1.00 81.75 100 CYS A N 1
ATOM 775 C CA . CYS A 1 100 ? -6.761 -1.649 -9.399 1.00 81.75 100 CYS A CA 1
ATOM 776 C C . CYS A 1 100 ? -8.276 -1.861 -9.542 1.00 81.75 100 CYS A C 1
ATOM 778 O O . CYS A 1 100 ? -8.832 -2.718 -8.862 1.00 81.75 100 CYS A O 1
ATOM 780 N N . SER A 1 101 ? -8.953 -1.125 -10.433 1.00 79.62 101 SER A N 1
ATOM 781 C CA . SER A 1 101 ? -10.390 -1.314 -10.698 1.00 79.62 101 SER A CA 1
ATOM 782 C C . SER A 1 101 ? -10.727 -2.671 -11.323 1.00 79.62 101 SER A C 1
ATOM 784 O O . SER A 1 101 ? -11.858 -3.132 -11.211 1.00 79.62 101 SER A O 1
ATOM 786 N N . LYS A 1 102 ? -9.744 -3.317 -11.962 1.00 79.88 102 LYS A N 1
ATOM 787 C CA . LYS A 1 102 ? -9.880 -4.633 -12.596 1.00 79.88 102 LYS A CA 1
ATOM 788 C C . LYS A 1 102 ? -9.344 -5.769 -11.723 1.00 79.88 102 LYS A C 1
ATOM 790 O O . LYS A 1 102 ? -9.524 -6.932 -12.071 1.00 79.88 102 LYS A O 1
ATOM 795 N N . CYS A 1 103 ? -8.681 -5.456 -10.610 1.00 77.19 103 CYS A N 1
ATOM 796 C CA . CYS A 1 103 ? -8.172 -6.469 -9.697 1.00 77.19 103 CYS A CA 1
ATOM 797 C C . CYS A 1 103 ? -9.314 -7.037 -8.844 1.00 77.19 103 CYS A C 1
ATOM 799 O O . CYS A 1 103 ? -9.953 -6.319 -8.073 1.00 77.19 103 CYS A O 1
ATOM 801 N N . LEU A 1 104 ? -9.540 -8.348 -8.956 1.00 71.62 104 LEU A N 1
ATOM 802 C CA . LEU A 1 104 ? -10.595 -9.057 -8.228 1.00 71.62 104 LEU A CA 1
ATOM 803 C C . LEU A 1 104 ? -10.425 -8.956 -6.707 1.00 71.62 104 LEU A C 1
ATOM 805 O O . LEU A 1 104 ? -11.405 -8.771 -5.993 1.00 71.62 104 LEU A O 1
ATOM 809 N N . LEU A 1 105 ? -9.187 -8.985 -6.212 1.00 67.38 105 LEU A N 1
ATOM 810 C CA . LEU A 1 105 ? -8.897 -8.845 -4.785 1.00 67.38 105 LEU A CA 1
ATOM 811 C C . LEU A 1 105 ? -9.177 -7.411 -4.279 1.00 67.38 105 LEU A C 1
ATOM 813 O O . LEU A 1 105 ? -9.774 -7.241 -3.219 1.00 67.38 105 LEU A O 1
ATOM 817 N N . CYS A 1 106 ? -8.886 -6.375 -5.079 1.00 71.31 106 CYS A N 1
ATOM 818 C CA . CYS A 1 106 ? -9.319 -4.992 -4.813 1.00 71.31 106 CYS A CA 1
ATOM 819 C C . CYS A 1 106 ? -10.847 -4.870 -4.717 1.00 71.31 106 CYS A C 1
ATOM 821 O O . CYS A 1 106 ? -11.372 -4.163 -3.856 1.00 71.31 106 CYS A O 1
ATOM 823 N N . LEU A 1 107 ? -11.557 -5.516 -5.645 1.00 67.75 107 LEU A N 1
ATOM 824 C CA . LEU A 1 107 ? -13.017 -5.478 -5.725 1.00 67.75 107 LEU A CA 1
ATOM 825 C C . LEU A 1 107 ? -13.670 -6.211 -4.550 1.00 67.75 107 LEU A C 1
ATOM 827 O O . LEU A 1 107 ? -14.690 -5.740 -4.042 1.00 67.75 107 LEU A O 1
ATOM 831 N N . HIS A 1 108 ? -13.052 -7.302 -4.088 1.00 62.84 108 HIS A N 1
ATOM 832 C CA . HIS A 1 108 ? -13.463 -8.018 -2.886 1.00 62.84 108 HIS A CA 1
ATOM 833 C C . HIS A 1 108 ? -13.411 -7.116 -1.647 1.00 62.84 108 HIS A C 1
ATOM 835 O O . HIS A 1 108 ? -14.429 -6.920 -0.985 1.00 62.84 108 HIS A O 1
ATOM 841 N N . VAL A 1 109 ? -12.248 -6.510 -1.372 1.00 62.22 109 VAL A N 1
ATOM 842 C CA . VAL A 1 109 ? -12.031 -5.676 -0.175 1.00 62.22 109 VAL A CA 1
ATOM 843 C C . VAL A 1 109 ? -12.938 -4.440 -0.172 1.00 62.22 109 VAL A C 1
ATOM 845 O O . VAL A 1 109 ? -13.425 -4.027 0.878 1.00 62.22 109 VAL A O 1
ATOM 848 N N . LYS A 1 110 ? -13.229 -3.865 -1.347 1.00 64.75 110 LYS A N 1
ATOM 849 C CA . LYS A 1 110 ? -14.126 -2.703 -1.487 1.00 64.75 110 LYS A CA 1
ATOM 850 C C . LYS A 1 110 ? -15.620 -3.046 -1.375 1.00 64.75 110 LYS A C 1
ATOM 852 O O . LYS A 1 110 ? -16.440 -2.132 -1.393 1.00 64.75 110 LYS A O 1
ATOM 857 N N . GLY A 1 111 ? -15.989 -4.326 -1.269 1.00 53.31 111 GLY A N 1
ATOM 858 C CA . GLY A 1 111 ? -17.365 -4.765 -1.008 1.00 53.31 111 GLY A CA 1
ATOM 859 C C . GLY A 1 111 ? -18.370 -4.515 -2.142 1.00 53.31 111 GLY A C 1
ATOM 860 O O . GLY A 1 111 ? -19.570 -4.483 -1.884 1.00 53.31 111 GLY A O 1
ATOM 861 N N . GLY A 1 112 ? -17.907 -4.314 -3.382 1.00 53.22 112 GLY A N 1
ATOM 862 C CA . GLY A 1 112 ? -18.753 -3.880 -4.507 1.00 53.22 112 GLY A CA 1
ATOM 863 C C . GLY A 1 112 ? -19.124 -4.961 -5.529 1.00 53.22 112 GLY A C 1
ATOM 864 O O . GLY A 1 112 ? -19.984 -4.719 -6.373 1.00 53.22 112 GLY A O 1
ATOM 865 N N . VAL A 1 113 ? -18.487 -6.136 -5.487 1.00 57.69 113 VAL A N 1
ATOM 866 C CA . VAL A 1 113 ? -18.695 -7.215 -6.468 1.00 57.69 113 VAL A CA 1
ATOM 867 C C . VAL A 1 113 ? -18.875 -8.544 -5.744 1.00 57.69 113 VAL A C 1
ATOM 869 O O . VAL A 1 113 ? -18.056 -8.915 -4.905 1.00 57.69 113 VAL A O 1
ATOM 872 N N . VAL A 1 114 ? -19.946 -9.266 -6.081 1.00 56.06 114 VAL A N 1
ATOM 873 C CA . VAL A 1 114 ? -20.154 -10.647 -5.634 1.00 56.06 114 VAL A CA 1
ATOM 874 C C . VAL A 1 114 ? -19.212 -11.534 -6.442 1.00 56.06 114 VAL A C 1
ATOM 876 O O . VAL A 1 114 ? -19.407 -11.727 -7.639 1.00 56.06 114 VAL A O 1
ATOM 879 N N . ILE A 1 115 ? -18.161 -12.018 -5.791 1.00 60.50 115 ILE A N 1
ATOM 880 C CA . ILE A 1 115 ? -17.220 -12.995 -6.344 1.00 60.50 115 ILE A CA 1
ATOM 881 C C . ILE A 1 115 ? -17.673 -14.376 -5.854 1.00 60.50 115 ILE A C 1
ATOM 883 O O . ILE A 1 115 ? -18.137 -14.501 -4.721 1.00 60.50 115 ILE A O 1
ATOM 887 N N . GLU A 1 116 ? -17.594 -15.402 -6.703 1.00 61.34 116 GLU A N 1
ATOM 888 C CA . GLU A 1 116 ? -17.951 -16.774 -6.320 1.00 61.34 116 GLU A CA 1
ATOM 889 C C . GLU A 1 116 ? -17.115 -17.256 -5.126 1.00 61.34 116 GLU A C 1
ATOM 891 O O . GLU A 1 116 ? -15.925 -16.959 -5.022 1.00 61.34 116 GLU A O 1
ATOM 896 N N . THR A 1 117 ? -17.737 -18.013 -4.221 1.00 55.69 117 THR A N 1
ATOM 897 C CA . THR A 1 117 ? -17.145 -18.430 -2.939 1.00 55.69 117 THR A CA 1
ATOM 898 C C . THR A 1 117 ? -15.864 -19.247 -3.092 1.00 55.69 117 THR A C 1
ATOM 900 O O . THR A 1 117 ? -14.935 -19.039 -2.326 1.00 55.69 117 THR A O 1
ATOM 903 N N . GLU A 1 118 ? -15.750 -20.101 -4.112 1.00 57.38 118 GLU A N 1
ATOM 904 C CA . GLU A 1 118 ? -14.515 -20.866 -4.363 1.00 57.38 118 GLU A CA 1
ATOM 905 C C . GLU A 1 118 ? -13.348 -19.965 -4.796 1.00 57.38 118 GLU A C 1
ATOM 907 O O . GLU A 1 118 ? -12.201 -20.169 -4.397 1.00 57.38 118 GLU A O 1
ATOM 912 N N . LEU A 1 119 ? -13.639 -18.926 -5.583 1.00 57.56 119 LEU A N 1
ATOM 913 C CA . LEU A 1 119 ? -12.649 -17.935 -5.994 1.00 57.56 119 LEU A CA 1
ATOM 914 C C . LEU A 1 119 ? -12.281 -17.006 -4.829 1.00 57.56 119 LEU A C 1
ATOM 916 O O . LEU A 1 119 ? -11.124 -16.613 -4.710 1.00 57.56 119 LEU A O 1
ATOM 920 N N . LEU A 1 120 ? -13.233 -16.697 -3.947 1.00 53.22 120 LEU A N 1
ATOM 921 C CA . LEU A 1 120 ? -12.990 -15.974 -2.698 1.00 53.22 120 LEU A CA 1
ATOM 922 C C . LEU A 1 120 ? -12.093 -16.756 -1.742 1.00 53.22 120 LEU A C 1
ATOM 924 O O . LEU A 1 120 ? -11.131 -16.185 -1.239 1.00 53.22 120 LEU A O 1
ATOM 928 N N . ASP A 1 121 ? -12.357 -18.045 -1.540 1.00 51.72 121 ASP A N 1
ATOM 929 C CA . ASP A 1 121 ? -11.531 -18.907 -0.694 1.00 51.72 121 ASP A CA 1
ATOM 930 C C . ASP A 1 121 ? -10.121 -19.048 -1.275 1.00 51.72 121 ASP A C 1
ATOM 932 O O . ASP A 1 121 ? -9.135 -18.984 -0.541 1.00 51.72 121 ASP A O 1
ATOM 936 N N . HIS A 1 122 ? -9.996 -19.143 -2.603 1.00 54.06 122 HIS A N 1
ATOM 937 C CA . HIS A 1 122 ? -8.696 -19.144 -3.267 1.00 54.06 122 HIS A CA 1
ATOM 938 C C . HIS A 1 122 ? -7.947 -17.817 -3.070 1.00 54.06 122 HIS A C 1
ATOM 940 O O . HIS A 1 122 ? -6.790 -17.827 -2.660 1.00 54.06 122 HIS A O 1
ATOM 946 N N . ILE A 1 123 ? -8.603 -16.676 -3.296 1.00 54.19 123 ILE A N 1
ATOM 947 C CA . ILE A 1 123 ? -8.026 -15.337 -3.109 1.00 54.19 123 ILE A CA 1
ATOM 948 C C . ILE A 1 123 ? -7.637 -15.091 -1.639 1.00 54.19 123 ILE A C 1
ATOM 950 O O . ILE A 1 123 ? -6.559 -14.566 -1.372 1.00 54.19 123 ILE A O 1
ATOM 954 N N . ALA A 1 124 ? -8.474 -15.500 -0.682 1.00 52.09 124 ALA A N 1
ATOM 955 C CA . ALA A 1 124 ? -8.196 -15.392 0.749 1.00 52.09 124 ALA A CA 1
ATOM 956 C C . ALA A 1 124 ? -7.052 -16.325 1.186 1.00 52.09 124 ALA A C 1
ATOM 958 O O . ALA A 1 124 ? -6.226 -15.937 2.010 1.00 52.09 124 ALA A O 1
ATOM 959 N N . SER A 1 125 ? -6.949 -17.522 0.592 1.00 50.28 125 SER A N 1
ATOM 960 C CA . SER A 1 125 ? -5.851 -18.468 0.842 1.00 50.28 125 SER A CA 1
ATOM 961 C C . SER A 1 125 ? -4.493 -18.005 0.300 1.00 50.28 125 SER A C 1
ATOM 963 O O . SER A 1 125 ? -3.463 -18.502 0.746 1.00 50.28 125 SER A O 1
ATOM 965 N N . GLN A 1 126 ? -4.478 -17.042 -0.630 1.00 52.06 126 GLN A N 1
ATOM 966 C CA . GLN A 1 126 ? -3.253 -16.416 -1.142 1.00 52.06 126 GLN A CA 1
ATOM 967 C C . GLN A 1 126 ? -2.701 -15.317 -0.215 1.00 52.06 126 GLN A C 1
ATOM 969 O O . GLN A 1 126 ? -1.654 -14.741 -0.506 1.00 52.06 126 GLN A O 1
ATOM 974 N N . GLY A 1 127 ? -3.390 -14.992 0.883 1.00 51.97 127 GLY A N 1
ATOM 975 C CA . GLY A 1 127 ? -2.945 -13.979 1.833 1.00 51.97 127 GLY A CA 1
ATOM 976 C C . GLY A 1 127 ? -1.715 -14.427 2.623 1.00 51.97 127 GLY A C 1
ATOM 977 O O . GLY A 1 127 ? -1.793 -15.339 3.445 1.00 51.97 127 GLY A O 1
ATOM 978 N N . THR A 1 128 ? -0.585 -13.750 2.430 1.00 57.84 128 THR A N 1
ATOM 979 C CA . THR A 1 128 ? 0.539 -13.828 3.369 1.00 57.84 128 THR A CA 1
ATOM 980 C C . THR A 1 128 ? 0.110 -13.182 4.688 1.00 57.84 128 THR A C 1
ATOM 982 O O . THR A 1 128 ? -0.283 -12.017 4.709 1.00 57.84 128 THR A O 1
ATOM 985 N N . LEU A 1 129 ? 0.178 -13.921 5.801 1.00 61.53 129 LEU A N 1
ATOM 986 C CA . LEU A 1 129 ? -0.037 -13.356 7.136 1.00 61.53 129 LEU A CA 1
ATOM 987 C C . LEU A 1 129 ? 1.042 -12.302 7.415 1.00 61.53 129 LEU A C 1
ATOM 989 O O . LEU A 1 129 ? 2.221 -12.638 7.524 1.00 61.53 129 LEU A O 1
ATOM 993 N N . MET A 1 130 ? 0.639 -11.038 7.534 1.00 73.19 130 MET A N 1
ATOM 994 C CA . MET A 1 130 ? 1.532 -9.937 7.895 1.00 73.19 130 MET A CA 1
ATOM 995 C C . MET A 1 130 ? 1.404 -9.599 9.377 1.00 73.19 130 MET A C 1
ATOM 997 O O . MET A 1 130 ? 0.299 -9.482 9.908 1.00 73.19 130 MET A O 1
ATOM 1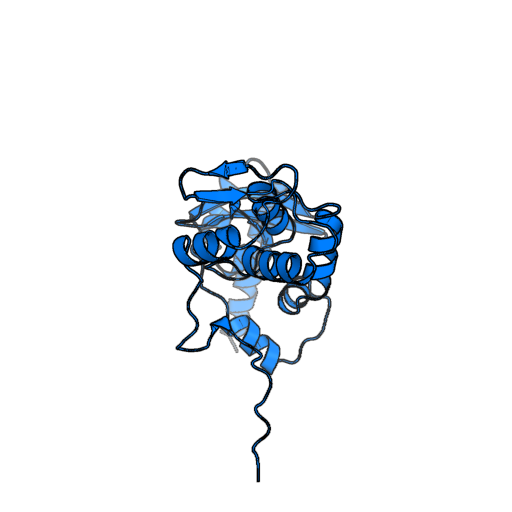001 N N . ALA A 1 131 ? 2.542 -9.416 10.045 1.00 81.75 131 ALA A N 1
ATOM 1002 C CA . ALA A 1 131 ? 2.575 -8.943 11.421 1.00 81.75 131 ALA A CA 1
ATOM 1003 C C . ALA A 1 131 ? 2.529 -7.409 11.460 1.00 81.75 131 ALA A C 1
ATOM 1005 O O . ALA A 1 131 ? 3.206 -6.728 10.690 1.00 81.75 131 ALA A O 1
ATOM 1006 N N . VAL A 1 132 ? 1.734 -6.864 12.376 1.00 87.81 132 VAL A N 1
ATOM 1007 C CA . VAL A 1 132 ? 1.670 -5.421 12.633 1.00 87.81 132 VAL A CA 1
ATOM 1008 C C . VAL A 1 132 ? 2.805 -5.034 13.580 1.00 87.81 132 VAL A C 1
ATOM 1010 O O . VAL A 1 132 ? 2.908 -5.603 14.664 1.00 87.81 132 VAL A O 1
ATOM 1013 N N . GLU A 1 133 ? 3.635 -4.061 13.195 1.00 91.69 133 GLU A N 1
ATOM 1014 C CA . GLU A 1 133 ? 4.621 -3.449 14.098 1.00 91.69 133 GLU A CA 1
ATOM 1015 C C . GLU A 1 133 ? 3.922 -2.457 15.027 1.00 91.69 133 GLU A C 1
ATOM 1017 O O . GLU A 1 133 ? 4.030 -2.539 16.248 1.00 91.69 133 GLU A O 1
ATOM 1022 N N . THR A 1 134 ? 3.193 -1.506 14.437 1.00 94.88 134 THR A N 1
ATOM 1023 C CA . THR A 1 134 ? 2.450 -0.479 15.167 1.00 94.88 134 THR A CA 1
ATOM 1024 C C . THR A 1 134 ? 1.405 0.186 14.270 1.00 94.88 134 THR A C 1
ATOM 1026 O O . THR A 1 134 ? 1.431 0.059 13.046 1.00 94.88 134 THR A O 1
ATOM 1029 N N . ILE A 1 135 ? 0.492 0.935 14.880 1.00 96.88 135 ILE A N 1
ATOM 1030 C CA . ILE A 1 135 ? -0.401 1.859 14.179 1.00 96.88 135 ILE A CA 1
ATOM 1031 C C . ILE A 1 135 ? 0.161 3.263 14.359 1.00 96.88 135 ILE A C 1
ATOM 1033 O O . ILE A 1 135 ? 0.493 3.661 15.476 1.00 96.88 135 ILE A O 1
ATOM 1037 N N . VAL A 1 136 ? 0.290 4.000 13.257 1.00 95.88 136 VAL A N 1
ATOM 1038 C CA . VAL A 1 136 ? 0.954 5.312 13.262 1.00 95.88 136 VAL A CA 1
ATOM 1039 C C . VAL A 1 136 ? -0.031 6.474 13.193 1.00 95.88 136 VAL A C 1
ATOM 1041 O O . VAL A 1 136 ? 0.229 7.519 13.781 1.00 95.88 136 VAL A O 1
ATOM 1044 N N . GLU A 1 137 ? -1.169 6.301 12.517 1.00 95.94 137 GLU A N 1
ATOM 1045 C CA . GLU A 1 137 ? -2.169 7.354 12.302 1.00 95.94 137 GLU A CA 1
ATOM 1046 C C . GLU A 1 137 ? -3.577 6.762 12.139 1.00 95.94 137 GLU A C 1
ATOM 1048 O O . GLU A 1 137 ? -3.742 5.579 11.832 1.00 95.94 137 GLU A O 1
ATOM 1053 N N . HIS A 1 138 ? -4.608 7.598 12.278 1.00 96.19 138 HIS A N 1
ATOM 1054 C CA . HIS A 1 138 ? -5.991 7.261 11.935 1.00 96.19 138 HIS A CA 1
ATOM 1055 C C . HIS A 1 138 ? -6.649 8.382 11.129 1.00 96.19 138 HIS A C 1
ATOM 1057 O O . HIS A 1 138 ? -6.260 9.546 11.212 1.00 96.19 138 HIS A O 1
ATOM 1063 N N . ARG A 1 139 ? -7.671 8.034 10.343 1.00 94.31 139 ARG A N 1
ATOM 1064 C CA . ARG A 1 139 ? -8.505 9.002 9.619 1.00 94.31 139 ARG A CA 1
ATOM 1065 C C . ARG A 1 139 ? -9.935 8.503 9.475 1.00 94.31 139 ARG A C 1
ATOM 1067 O O . ARG A 1 139 ? -10.177 7.298 9.428 1.00 94.31 139 ARG A O 1
ATOM 1074 N N . LEU A 1 140 ? -10.876 9.431 9.333 1.00 92.88 140 LEU A N 1
ATOM 1075 C CA . LEU A 1 140 ? -12.212 9.107 8.841 1.00 92.88 140 LEU A CA 1
ATOM 1076 C C . LEU A 1 140 ? -12.177 9.093 7.309 1.00 92.88 140 LEU A C 1
ATOM 1078 O O . LEU A 1 140 ? -11.867 10.114 6.696 1.00 92.88 140 LEU A O 1
ATOM 1082 N N . ASN A 1 141 ? -12.489 7.953 6.692 1.00 85.06 141 ASN A N 1
ATOM 1083 C CA . ASN A 1 141 ? -12.660 7.863 5.247 1.00 85.06 141 ASN A CA 1
ATOM 1084 C C . ASN A 1 141 ? -14.091 8.323 4.889 1.00 85.06 141 ASN A C 1
ATOM 1086 O O . ASN A 1 141 ? -15.049 7.632 5.251 1.00 85.06 141 ASN A O 1
ATOM 1090 N N . PRO A 1 142 ? -14.271 9.470 4.200 1.00 81.94 142 PRO A N 1
ATOM 1091 C CA . PRO A 1 142 ? -15.593 10.005 3.882 1.00 81.94 142 PRO A CA 1
ATOM 1092 C C . PRO A 1 142 ? -16.344 9.170 2.838 1.00 81.94 142 PRO A C 1
ATOM 1094 O O . PRO A 1 142 ? -17.572 9.161 2.858 1.00 81.94 142 PRO A O 1
ATOM 1097 N N . ASP A 1 143 ? -15.649 8.435 1.971 1.00 77.81 143 ASP A N 1
ATOM 1098 C CA . ASP A 1 143 ? -16.295 7.587 0.965 1.00 77.81 143 ASP A CA 1
ATOM 1099 C C . ASP A 1 143 ? -16.905 6.343 1.618 1.00 77.81 143 ASP A C 1
ATOM 1101 O O . ASP A 1 143 ? -18.016 5.929 1.293 1.00 77.81 143 ASP A O 1
ATOM 1105 N N . MET A 1 144 ? -16.189 5.766 2.587 1.00 75.94 144 MET A N 1
ATOM 1106 C CA . MET A 1 144 ? -16.634 4.577 3.321 1.00 75.94 144 MET A CA 1
ATOM 1107 C C . MET A 1 144 ? -17.461 4.899 4.569 1.00 75.94 144 MET A C 1
ATOM 1109 O O . MET A 1 144 ? -18.034 3.988 5.164 1.00 75.94 144 MET A O 1
ATOM 1113 N N . GLN A 1 145 ? -17.496 6.170 4.990 1.00 84.62 145 GLN A N 1
ATOM 1114 C CA . GLN A 1 145 ? -18.082 6.611 6.262 1.00 84.62 145 GLN A CA 1
ATOM 1115 C C . GLN A 1 145 ? -17.574 5.776 7.455 1.00 84.62 145 GLN A C 1
ATOM 1117 O O . GLN A 1 145 ? -18.318 5.448 8.379 1.00 84.62 145 GLN A O 1
ATOM 1122 N N . ALA A 1 146 ? -16.292 5.403 7.420 1.00 85.12 146 ALA A N 1
ATOM 1123 C CA . ALA A 1 146 ? -15.668 4.504 8.385 1.00 85.12 146 ALA A CA 1
ATOM 1124 C C . ALA A 1 146 ? -14.238 4.948 8.701 1.00 85.12 146 ALA A C 1
ATOM 1126 O O . ALA A 1 146 ? -13.568 5.562 7.870 1.00 85.12 146 ALA A O 1
ATOM 1127 N N . TYR A 1 147 ? -13.760 4.634 9.907 1.00 93.06 147 TYR A N 1
ATOM 1128 C CA . TYR A 1 147 ? -12.368 4.892 10.263 1.00 93.06 147 TYR A CA 1
ATOM 1129 C C . TYR A 1 147 ? -11.428 3.901 9.576 1.00 93.06 147 TYR A C 1
ATOM 1131 O O . TYR A 1 147 ? -11.678 2.691 9.561 1.00 93.06 147 TYR A O 1
ATOM 1139 N N . GLU A 1 148 ? -10.306 4.420 9.100 1.00 93.69 148 GLU A N 1
ATOM 1140 C CA . GLU A 1 148 ? -9.136 3.660 8.674 1.00 93.69 148 GLU A CA 1
ATOM 1141 C C . GLU A 1 148 ? -7.952 4.025 9.570 1.00 93.69 148 GLU A C 1
ATOM 1143 O O . GLU A 1 148 ? -7.870 5.141 10.092 1.00 93.69 148 GLU A O 1
ATOM 1148 N N . VAL A 1 149 ? -7.032 3.083 9.734 1.00 94.44 149 VAL A N 1
ATOM 1149 C CA . VAL A 1 149 ? -5.775 3.278 10.454 1.00 94.44 149 VAL A CA 1
ATOM 1150 C C . VAL A 1 149 ? -4.604 3.017 9.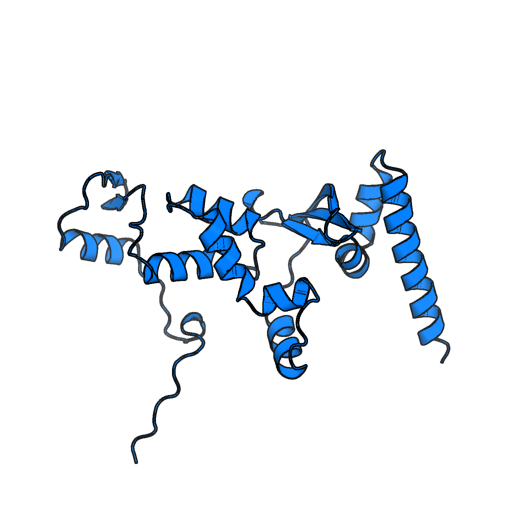530 1.00 94.44 149 VAL A C 1
ATOM 1152 O O . VAL A 1 149 ? -4.672 2.138 8.675 1.00 94.44 149 VAL A O 1
ATOM 1155 N N . LYS A 1 150 ? -3.533 3.786 9.689 1.00 95.00 150 LYS A N 1
ATOM 1156 C CA . LYS A 1 150 ? -2.295 3.564 8.960 1.00 95.00 150 LYS A CA 1
ATOM 1157 C C . LYS A 1 150 ? -1.440 2.577 9.743 1.00 95.00 150 LYS A C 1
ATOM 1159 O O . LYS A 1 150 ? -1.025 2.868 10.867 1.00 95.00 150 LYS A O 1
ATOM 1164 N N . VAL A 1 151 ? -1.228 1.405 9.162 1.00 92.81 151 VAL A N 1
ATOM 1165 C CA . VAL A 1 151 ? -0.505 0.291 9.772 1.00 92.81 151 VAL A CA 1
ATOM 1166 C C . VAL A 1 151 ? 0.936 0.321 9.293 1.00 92.81 151 VAL A C 1
ATOM 1168 O O . VAL A 1 151 ? 1.177 0.316 8.089 1.00 92.81 151 VAL A O 1
ATOM 1171 N N . LYS A 1 152 ? 1.877 0.328 10.239 1.00 92.44 152 LYS A N 1
ATOM 1172 C CA . LYS A 1 152 ? 3.272 -0.005 9.972 1.00 92.44 152 LYS A CA 1
ATOM 1173 C C . LYS A 1 152 ? 3.449 -1.504 10.159 1.00 92.44 152 LYS A C 1
ATOM 1175 O O . LYS A 1 152 ? 3.165 -2.045 11.233 1.00 92.44 152 LYS A O 1
ATOM 1180 N N . TRP A 1 153 ? 3.898 -2.167 9.108 1.00 87.81 153 TRP A N 1
ATOM 1181 C CA . TRP A 1 153 ? 4.084 -3.612 9.086 1.00 87.81 153 TRP A CA 1
ATOM 1182 C C . TRP A 1 153 ? 5.462 -3.992 9.627 1.00 87.81 153 TRP A C 1
ATOM 1184 O O . TRP A 1 153 ? 6.457 -3.332 9.330 1.00 87.81 153 TRP A O 1
ATOM 1194 N N . LEU A 1 154 ? 5.514 -5.064 10.417 1.00 83.69 154 LEU A N 1
ATOM 1195 C CA . LEU A 1 154 ? 6.753 -5.569 10.999 1.00 83.69 154 LEU A CA 1
ATOM 1196 C C . LEU A 1 154 ? 7.715 -6.017 9.898 1.00 83.69 154 LEU A C 1
ATOM 1198 O O . LEU A 1 154 ? 7.308 -6.679 8.944 1.00 83.69 154 LEU A O 1
ATOM 1202 N N . ASP A 1 155 ? 8.985 -5.647 10.055 1.00 82.19 155 ASP A N 1
ATOM 1203 C CA . ASP A 1 155 ? 10.083 -5.949 9.129 1.00 82.19 155 ASP A CA 1
ATOM 1204 C C . ASP A 1 155 ? 9.915 -5.368 7.713 1.00 82.19 155 ASP A C 1
ATOM 1206 O O . ASP A 1 155 ? 10.660 -5.737 6.801 1.00 82.19 155 ASP A O 1
ATOM 1210 N N . LEU A 1 156 ? 8.977 -4.430 7.520 1.00 76.81 156 LEU A N 1
ATOM 1211 C CA . LEU A 1 156 ? 8.794 -3.716 6.259 1.00 76.81 156 LEU A CA 1
ATOM 1212 C C . LEU A 1 156 ? 9.237 -2.255 6.351 1.00 76.81 156 LEU A C 1
ATOM 1214 O O . LEU A 1 156 ? 9.227 -1.610 7.400 1.00 76.81 156 LEU A O 1
ATOM 1218 N N . GLU A 1 157 ? 9.645 -1.726 5.200 1.00 77.94 157 GLU A N 1
ATOM 1219 C CA . GLU A 1 157 ? 9.956 -0.310 5.043 1.00 77.94 157 GLU A CA 1
ATOM 1220 C C . GLU A 1 157 ? 8.682 0.538 5.184 1.00 77.94 157 GLU A C 1
ATOM 1222 O O . GLU A 1 157 ? 7.603 0.120 4.779 1.00 77.94 157 GLU A O 1
ATOM 1227 N N . THR A 1 158 ? 8.806 1.784 5.647 1.00 83.62 158 THR A N 1
ATOM 1228 C CA . THR A 1 158 ? 7.668 2.713 5.837 1.00 83.62 158 THR A CA 1
ATOM 1229 C C . THR A 1 158 ? 6.883 3.031 4.561 1.00 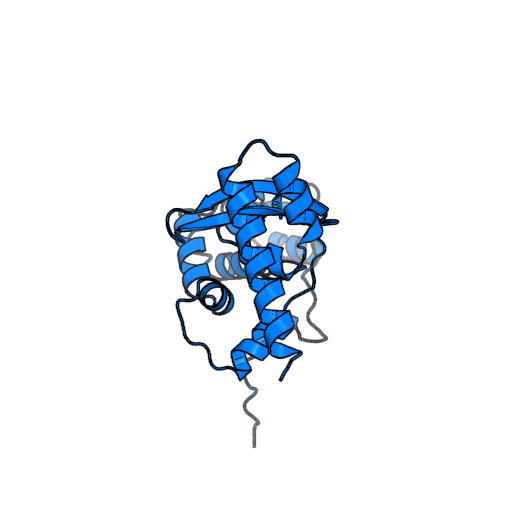83.62 158 THR A C 1
ATOM 1231 O O . THR A 1 158 ? 5.762 3.531 4.620 1.00 83.62 158 THR A O 1
ATOM 1234 N N . ILE A 1 159 ? 7.462 2.763 3.387 1.00 78.62 159 ILE A N 1
ATOM 1235 C CA . ILE A 1 159 ? 6.754 2.859 2.106 1.00 78.62 159 ILE A CA 1
ATOM 1236 C C . ILE A 1 159 ? 5.620 1.830 2.000 1.00 78.62 159 ILE A C 1
ATOM 1238 O O . ILE A 1 159 ? 4.657 2.081 1.285 1.00 78.62 159 ILE A O 1
ATOM 1242 N N . GLU A 1 160 ? 5.726 0.710 2.715 1.00 79.50 160 GLU A N 1
ATOM 1243 C CA . GLU A 1 160 ? 4.731 -0.363 2.754 1.00 79.50 160 GLU A CA 1
ATOM 1244 C C . GLU A 1 160 ? 3.569 -0.048 3.709 1.00 79.50 160 GLU A C 1
ATOM 1246 O O . GLU A 1 160 ? 2.580 -0.780 3.721 1.00 79.50 160 GLU A O 1
ATOM 1251 N N . ASP A 1 161 ? 3.653 1.039 4.486 1.00 88.12 161 ASP A N 1
ATOM 1252 C CA . ASP A 1 161 ? 2.581 1.451 5.388 1.00 88.12 161 ASP A CA 1
ATOM 1253 C C . ASP A 1 161 ? 1.276 1.669 4.611 1.00 88.12 161 ASP A C 1
ATOM 1255 O O . ASP A 1 161 ? 1.197 2.480 3.676 1.00 88.12 161 ASP A O 1
ATOM 1259 N N . SER A 1 162 ? 0.213 0.995 5.036 1.00 85.88 162 SER A N 1
ATOM 1260 C CA . SER A 1 162 ? -1.071 1.004 4.338 1.00 85.88 162 SER A CA 1
ATOM 1261 C C . SER A 1 162 ? -2.209 1.466 5.239 1.00 85.88 162 SER A C 1
ATOM 1263 O O . SER A 1 162 ? -2.173 1.334 6.461 1.00 85.88 162 SER A O 1
ATOM 1265 N N . TRP A 1 163 ? -3.223 2.068 4.614 1.00 90.00 163 TRP A N 1
ATOM 1266 C CA . TRP A 1 163 ? -4.470 2.428 5.281 1.00 90.00 163 TRP A CA 1
ATOM 1267 C C . TRP A 1 163 ? -5.395 1.218 5.288 1.00 90.00 163 TRP A C 1
ATOM 1269 O O . TRP A 1 163 ? -5.890 0.824 4.233 1.00 90.00 163 TRP A O 1
ATOM 1279 N N . GLU A 1 164 ? -5.639 0.674 6.474 1.00 87.25 164 GLU A N 1
ATOM 1280 C CA . GLU A 1 164 ? -6.483 -0.495 6.689 1.00 87.25 164 GLU A CA 1
ATOM 1281 C C . GLU A 1 164 ? -7.790 -0.112 7.391 1.00 87.25 164 GLU A C 1
ATOM 1283 O O . GLU A 1 164 ? -7.792 0.744 8.287 1.00 87.25 164 GLU A O 1
ATOM 1288 N N . PRO A 1 165 ? -8.927 -0.745 7.050 1.00 88.31 165 PRO A N 1
ATOM 1289 C CA . PRO A 1 165 ? -10.171 -0.516 7.767 1.00 88.31 165 PRO A CA 1
ATOM 1290 C C . PRO A 1 165 ? -10.018 -0.857 9.253 1.00 88.31 165 PRO A C 1
ATOM 1292 O O . PRO A 1 165 ? -9.649 -1.972 9.626 1.00 88.31 165 PRO A O 1
ATOM 1295 N N . SER A 1 166 ? -10.391 0.080 10.127 1.00 90.50 166 SER A N 1
ATOM 1296 C CA . SER A 1 166 ? -10.361 -0.125 11.585 1.00 90.50 166 SER A CA 1
ATOM 1297 C C . SER A 1 166 ? -11.162 -1.351 12.029 1.00 90.50 166 SER A C 1
ATOM 1299 O O . SER A 1 166 ? -10.797 -2.025 12.987 1.00 90.50 166 SER A O 1
ATOM 1301 N N . LYS A 1 167 ? -12.236 -1.682 11.303 1.00 86.19 167 LYS A N 1
ATOM 1302 C CA . LYS A 1 167 ? -13.036 -2.887 11.536 1.00 86.19 167 LYS A CA 1
ATOM 1303 C C . LYS A 1 167 ? -12.212 -4.170 11.361 1.00 86.19 167 LYS A C 1
ATOM 1305 O O . LYS A 1 167 ? -12.335 -5.055 12.199 1.00 86.19 167 LYS A O 1
ATOM 1310 N N . THR A 1 168 ? -11.376 -4.244 10.329 1.00 85.25 168 THR A N 1
ATOM 1311 C CA . THR A 1 168 ? -10.471 -5.377 10.090 1.00 85.25 168 THR A CA 1
ATOM 1312 C C . THR A 1 168 ? -9.446 -5.473 11.218 1.00 85.25 168 THR A C 1
ATOM 1314 O O . THR A 1 168 ? -9.278 -6.522 11.825 1.00 85.25 168 THR A O 1
ATOM 1317 N N . MET A 1 169 ? -8.858 -4.346 11.626 1.00 89.81 169 MET A N 1
ATOM 1318 C CA . MET A 1 169 ? -7.890 -4.325 12.732 1.00 89.81 169 MET A CA 1
ATOM 1319 C C . MET A 1 169 ? -8.514 -4.676 14.096 1.00 89.81 169 MET A C 1
ATOM 1321 O O . MET A 1 169 ? -7.872 -5.324 14.920 1.00 89.81 169 MET A O 1
ATOM 1325 N N . CYS A 1 170 ? -9.785 -4.327 14.332 1.00 88.00 170 CYS A N 1
ATOM 1326 C CA . CYS A 1 170 ? -10.568 -4.825 15.472 1.00 88.00 170 CYS A CA 1
ATOM 1327 C C . CYS A 1 170 ? -10.729 -6.353 15.444 1.00 88.00 170 CYS A C 1
ATOM 1329 O O . CYS A 1 170 ? -10.956 -6.975 16.486 1.00 88.00 170 CYS A O 1
ATOM 1331 N N . GLU A 1 171 ? -10.710 -6.959 14.258 1.00 82.94 171 GLU A N 1
ATOM 1332 C CA . GLU A 1 171 ? -10.865 -8.394 14.097 1.00 82.94 171 GLU A CA 1
ATOM 1333 C C . GLU A 1 171 ? -9.548 -9.142 14.301 1.00 82.94 171 GLU A C 1
ATOM 1335 O O . GLU A 1 171 ? -9.559 -10.115 15.063 1.00 82.94 171 GLU A O 1
ATOM 1340 N N . ASP A 1 172 ? -8.461 -8.621 13.733 1.00 83.75 172 ASP A N 1
ATOM 1341 C CA . ASP A 1 172 ? -7.165 -9.299 13.643 1.00 83.75 172 ASP A CA 1
ATOM 1342 C C . ASP A 1 172 ? -6.214 -8.953 14.800 1.00 83.75 172 ASP A C 1
ATOM 1344 O O . ASP A 1 172 ? -5.613 -9.839 15.409 1.00 83.75 172 ASP A O 1
ATOM 1348 N N . VAL A 1 173 ? -6.097 -7.668 15.155 1.00 89.81 173 VAL A N 1
ATOM 1349 C CA . VAL A 1 173 ? -5.140 -7.154 16.158 1.00 89.81 173 VAL A CA 1
ATOM 1350 C C . VAL A 1 173 ? -5.796 -6.179 17.154 1.00 89.81 173 VAL A C 1
ATOM 1352 O O . VAL A 1 173 ? -5.310 -5.063 17.369 1.00 89.81 173 VAL A O 1
ATOM 1355 N N . PRO A 1 174 ? -6.884 -6.583 17.843 1.00 91.31 174 PRO A N 1
ATOM 1356 C CA . PRO A 1 174 ? -7.688 -5.680 18.675 1.00 91.31 174 PRO A CA 1
ATOM 1357 C C . PRO A 1 174 ? -6.897 -4.997 19.798 1.00 91.31 174 PRO A C 1
ATOM 1359 O O . PRO A 1 174 ? -7.216 -3.875 20.181 1.00 91.31 174 PRO A O 1
ATOM 1362 N N . HIS A 1 175 ? -5.865 -5.658 20.327 1.00 91.44 175 HIS A N 1
ATOM 1363 C CA . HIS A 1 175 ? -5.041 -5.121 21.407 1.00 91.44 175 HIS A CA 1
ATOM 1364 C C . HIS A 1 175 ? -4.166 -3.943 20.948 1.00 91.44 175 HIS A C 1
ATOM 1366 O O . HIS A 1 175 ? -4.114 -2.933 21.647 1.00 91.44 175 HIS A O 1
ATOM 1372 N N . ILE A 1 176 ? -3.550 -4.032 19.760 1.00 93.12 176 ILE A N 1
ATOM 1373 C CA . ILE A 1 176 ? -2.729 -2.954 19.182 1.00 93.12 176 ILE A CA 1
ATOM 1374 C C . ILE A 1 176 ? -3.611 -1.744 18.879 1.00 93.12 176 ILE A C 1
ATOM 1376 O O . ILE A 1 176 ? -3.280 -0.620 19.253 1.00 93.12 176 ILE A O 1
ATOM 1380 N N . LEU A 1 177 ? -4.775 -1.979 18.264 1.00 94.44 177 LEU A N 1
ATOM 1381 C CA . LEU A 1 177 ? -5.718 -0.916 17.925 1.00 94.44 177 LEU A CA 1
ATOM 1382 C C . LEU A 1 177 ? -6.255 -0.191 19.165 1.00 94.44 177 LEU A C 1
ATOM 1384 O O . LEU A 1 177 ? -6.305 1.037 19.177 1.00 94.44 177 LEU A O 1
ATOM 1388 N N . LEU A 1 178 ? -6.623 -0.929 20.217 1.00 92.69 178 LEU A N 1
ATOM 1389 C CA . LEU A 1 178 ? -7.068 -0.337 21.480 1.00 92.69 178 LEU A CA 1
ATOM 1390 C C . LEU A 1 178 ? -5.967 0.470 22.163 1.00 92.69 178 LEU A C 1
ATOM 1392 O O . LEU A 1 178 ? -6.234 1.563 22.656 1.00 92.69 178 LEU A O 1
ATOM 1396 N N . GLN A 1 179 ? -4.744 -0.059 22.206 1.00 94.44 179 GLN A N 1
ATOM 1397 C CA . GLN A 1 179 ? -3.612 0.647 22.796 1.00 94.44 179 GLN A CA 1
ATOM 1398 C C . GLN A 1 179 ? -3.341 1.957 22.053 1.00 94.44 179 GLN A C 1
ATOM 1400 O O . GLN A 1 179 ? -3.194 2.997 22.689 1.00 94.44 179 GLN A O 1
ATOM 1405 N N . PHE A 1 180 ? -3.329 1.919 20.719 1.00 95.75 180 PHE A N 1
ATOM 1406 C CA . PHE A 1 180 ? -3.184 3.114 19.896 1.00 95.75 180 PHE A CA 1
ATOM 1407 C C . PHE A 1 180 ? -4.306 4.128 20.168 1.00 95.75 180 PHE A C 1
ATOM 1409 O O . PHE A 1 180 ? -4.022 5.288 20.458 1.00 95.75 180 PHE A O 1
ATOM 1416 N N . ALA A 1 181 ? -5.569 3.687 20.150 1.00 95.31 181 ALA A N 1
ATOM 1417 C CA . ALA A 1 181 ? -6.716 4.560 20.383 1.00 95.31 181 ALA A CA 1
ATOM 1418 C C . ALA A 1 181 ? -6.660 5.229 21.768 1.00 95.31 181 ALA A C 1
ATOM 1420 O O . ALA A 1 181 ? -6.815 6.442 21.865 1.00 95.31 181 ALA A O 1
ATOM 1421 N N . ASN A 1 182 ? -6.382 4.459 22.825 1.00 93.75 182 ASN A N 1
ATOM 1422 C CA . ASN A 1 182 ? -6.335 4.959 24.204 1.00 93.75 182 ASN A CA 1
ATOM 1423 C C . ASN A 1 182 ? -5.160 5.907 24.476 1.00 93.75 182 ASN A C 1
ATOM 1425 O O . ASN A 1 182 ? -5.237 6.722 25.391 1.00 93.75 182 ASN A O 1
ATOM 1429 N N . ASN A 1 183 ? -4.074 5.792 23.710 1.00 94.00 183 ASN A N 1
ATOM 1430 C CA . ASN A 1 183 ? -2.939 6.708 23.800 1.00 94.00 183 ASN A CA 1
ATOM 1431 C C . ASN A 1 183 ? -3.177 8.015 23.023 1.00 94.00 183 ASN A C 1
ATOM 1433 O O . ASN A 1 183 ? -2.437 8.982 23.210 1.00 94.00 183 ASN A O 1
ATOM 1437 N N . GLY A 1 184 ? -4.175 8.041 22.136 1.00 89.00 184 GLY A N 1
ATOM 1438 C CA . GLY A 1 184 ? -4.565 9.216 21.367 1.00 89.00 184 GLY A CA 1
ATOM 1439 C C . GLY A 1 184 ? -5.447 10.191 22.152 1.00 89.00 184 GLY A C 1
ATOM 1440 O O . GLY A 1 184 ? -5.868 9.934 23.274 1.00 89.00 184 GLY A O 1
ATOM 1441 N N . GLN A 1 185 ? -5.750 11.332 21.528 1.00 89.25 185 GLN A N 1
ATOM 1442 C CA . GLN A 1 185 ? -6.641 12.368 22.079 1.00 89.25 185 GLN A CA 1
ATOM 1443 C C . GLN A 1 185 ? -7.999 12.436 21.355 1.00 89.25 185 GLN A C 1
ATOM 1445 O O . GLN A 1 185 ? -8.774 13.365 21.569 1.00 89.25 185 GLN A O 1
ATOM 1450 N N . ASP A 1 186 ? -8.288 11.483 20.464 1.00 93.88 186 ASP A N 1
ATOM 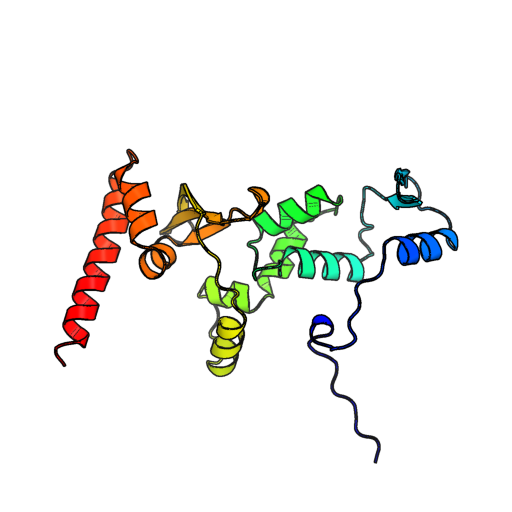1451 C CA . ASP A 1 186 ? -9.524 11.458 19.680 1.00 93.88 186 ASP A CA 1
ATOM 1452 C C . ASP A 1 186 ? -10.583 10.555 20.332 1.00 93.88 186 ASP A C 1
ATOM 1454 O O . ASP A 1 186 ? -10.724 9.372 20.008 1.00 93.88 186 ASP A O 1
ATOM 1458 N N . ASP A 1 187 ? -11.384 11.146 21.219 1.00 93.69 187 ASP A N 1
ATOM 1459 C CA . ASP A 1 187 ? -12.491 10.466 21.902 1.00 93.69 187 ASP A CA 1
ATOM 1460 C C . ASP A 1 187 ? -13.540 9.893 20.935 1.00 93.69 187 ASP A C 1
ATOM 1462 O O . ASP A 1 187 ? -14.262 8.945 21.271 1.00 93.69 187 ASP A O 1
ATOM 1466 N N . THR A 1 188 ? -13.682 10.467 19.733 1.00 94.62 188 THR A N 1
ATOM 1467 C CA . THR A 1 188 ? -14.631 9.958 18.734 1.00 94.62 188 THR A CA 1
ATOM 1468 C C . THR A 1 188 ? -14.144 8.650 18.133 1.00 94.62 188 THR A C 1
ATOM 1470 O O . THR A 1 188 ? -14.921 7.693 18.049 1.00 94.62 188 THR A O 1
ATOM 1473 N N . PHE A 1 189 ? -12.852 8.576 17.826 1.00 94.50 189 PHE A N 1
ATOM 1474 C CA . PHE A 1 189 ? -12.207 7.358 17.366 1.00 94.50 189 PHE A CA 1
ATOM 1475 C C . PHE A 1 189 ? -12.183 6.276 18.456 1.00 94.50 189 PHE A C 1
ATOM 1477 O O . PHE A 1 189 ? -12.599 5.146 18.192 1.00 94.50 189 PHE A O 1
ATOM 1484 N N . VAL A 1 190 ? -11.815 6.622 19.698 1.00 94.56 190 VAL A N 1
ATOM 1485 C CA . VAL A 1 190 ? -11.830 5.687 20.843 1.00 94.56 190 VAL A CA 1
ATOM 1486 C C . VAL A 1 190 ? -13.207 5.042 21.002 1.00 94.56 190 VAL A C 1
ATOM 1488 O O . VAL A 1 190 ? -13.328 3.817 21.054 1.00 94.56 190 VAL A O 1
ATOM 1491 N N . ARG A 1 191 ? -14.279 5.846 21.003 1.00 93.31 191 ARG A N 1
ATOM 1492 C CA . ARG A 1 191 ? -15.651 5.319 21.089 1.00 93.31 191 ARG A CA 1
ATOM 1493 C C . ARG A 1 191 ? -16.010 4.413 19.913 1.00 93.31 191 ARG A C 1
ATOM 1495 O O . ARG A 1 191 ? -16.692 3.404 20.111 1.00 93.31 191 ARG A O 1
ATOM 1502 N N . ALA A 1 192 ? -15.588 4.753 18.696 1.00 91.75 192 ALA A N 1
ATOM 1503 C CA . ALA A 1 192 ? -15.861 3.941 17.512 1.00 91.75 192 ALA A CA 1
ATOM 1504 C C . ALA A 1 192 ? -15.189 2.556 17.599 1.00 91.75 192 ALA A C 1
ATOM 1506 O O . ALA A 1 192 ? -15.836 1.536 17.339 1.00 91.75 192 ALA A O 1
ATOM 1507 N N . VAL A 1 193 ? -13.929 2.505 18.040 1.00 92.62 193 VAL A N 1
ATOM 1508 C CA . VAL A 1 193 ? -13.183 1.252 18.244 1.00 92.62 193 VAL A CA 1
ATOM 1509 C C . VAL A 1 193 ? -13.810 0.422 19.367 1.00 92.62 193 VAL A C 1
ATOM 1511 O O . VAL A 1 193 ? -14.174 -0.737 19.148 1.00 92.62 193 VAL A O 1
ATOM 1514 N N . THR A 1 194 ? -14.030 1.014 20.546 1.00 91.75 194 THR A N 1
ATOM 1515 C CA . THR A 1 194 ? -14.578 0.296 21.708 1.00 91.75 194 THR A CA 1
ATOM 1516 C C . THR A 1 194 ? -15.977 -0.254 21.429 1.00 91.75 194 THR A C 1
ATOM 1518 O O . THR A 1 194 ? -16.239 -1.432 21.678 1.00 91.75 194 THR A O 1
ATOM 1521 N N . SER A 1 195 ? -16.867 0.539 20.822 1.00 89.62 195 SER A N 1
ATOM 1522 C CA . SER A 1 195 ? -18.223 0.078 20.479 1.00 89.62 195 SER A CA 1
ATOM 1523 C C . SER A 1 195 ? -18.225 -1.091 19.485 1.00 89.62 195 SER A C 1
ATOM 1525 O O . SER A 1 195 ? -19.039 -2.016 19.604 1.00 89.62 195 SER A O 1
ATOM 1527 N N . THR A 1 196 ? -17.287 -1.096 18.532 1.00 88.06 196 THR A N 1
ATOM 1528 C CA . THR A 1 196 ? -17.114 -2.189 17.567 1.00 88.06 196 THR A CA 1
ATOM 1529 C C . THR A 1 196 ? -16.682 -3.481 18.260 1.00 88.06 196 THR A C 1
ATOM 1531 O O . THR A 1 196 ? -17.265 -4.540 18.001 1.00 88.06 196 THR A O 1
ATOM 1534 N N . LEU A 1 197 ? -15.717 -3.398 19.177 1.00 85.81 197 LEU A N 1
ATOM 1535 C CA . LEU A 1 197 ? -15.203 -4.549 19.922 1.00 85.81 197 LEU A CA 1
ATOM 1536 C C . LEU A 1 197 ? -16.240 -5.129 20.884 1.00 85.81 197 LEU A C 1
ATOM 1538 O O . LEU A 1 197 ? -16.443 -6.343 20.921 1.00 85.81 197 LEU A O 1
ATOM 1542 N N . GLU A 1 198 ? -16.976 -4.282 21.601 1.00 85.88 198 GLU A N 1
ATOM 1543 C CA . GLU A 1 198 ? -18.054 -4.741 22.475 1.00 85.88 198 GLU A CA 1
ATOM 1544 C C . GLU A 1 198 ? -19.158 -5.480 21.710 1.00 85.88 198 GLU A C 1
ATOM 1546 O O . GLU A 1 198 ? -19.675 -6.503 22.171 1.00 85.88 198 GLU A O 1
ATOM 1551 N N . ARG A 1 199 ? -19.535 -4.978 20.526 1.00 82.69 199 ARG A N 1
ATOM 1552 C CA . ARG A 1 199 ? -20.520 -5.636 19.660 1.00 82.69 199 ARG A CA 1
ATOM 1553 C C . ARG A 1 199 ? -20.046 -7.034 19.259 1.00 82.69 199 ARG A C 1
ATOM 1555 O O . ARG A 1 199 ? -20.859 -7.959 19.269 1.00 82.69 199 ARG A O 1
ATOM 1562 N N . LYS A 1 200 ? -18.754 -7.202 18.957 1.00 74.06 200 LYS A N 1
ATOM 1563 C CA . LYS A 1 200 ? -18.152 -8.507 18.640 1.00 74.06 200 LYS A CA 1
ATOM 1564 C C . LYS A 1 200 ? -18.197 -9.447 19.847 1.00 74.06 200 LYS A C 1
ATOM 1566 O O . LYS A 1 200 ? -18.677 -10.571 19.711 1.00 74.06 200 LYS A O 1
ATOM 1571 N N . SER A 1 201 ? -17.808 -8.976 21.033 1.00 74.00 201 SER A N 1
ATOM 1572 C CA . SER A 1 201 ? -17.876 -9.763 22.273 1.00 74.00 201 SER A CA 1
ATOM 1573 C C . SER A 1 201 ? -19.298 -10.244 22.574 1.00 74.00 201 SER A C 1
ATOM 1575 O O . SER A 1 201 ? -19.505 -11.431 22.829 1.00 74.00 201 SER A O 1
ATOM 1577 N N . ARG A 1 202 ? -20.302 -9.361 22.457 1.00 74.06 202 ARG A N 1
ATOM 1578 C CA . ARG A 1 202 ? -21.722 -9.724 22.623 1.00 74.06 202 ARG A CA 1
ATOM 1579 C C . ARG A 1 202 ? -22.179 -10.771 21.605 1.00 74.06 202 ARG A C 1
ATOM 1581 O O . ARG A 1 202 ? -22.933 -11.675 21.960 1.00 74.06 202 ARG A O 1
ATOM 1588 N N . HIS A 1 203 ? -21.727 -10.673 20.356 1.00 70.19 203 HIS A N 1
ATOM 1589 C CA . HIS A 1 203 ? -22.096 -11.634 19.320 1.00 70.19 203 HIS A CA 1
ATOM 1590 C C . HIS A 1 203 ? -21.479 -13.020 19.562 1.00 70.19 203 HIS A C 1
ATOM 1592 O O . HIS A 1 203 ? -22.189 -14.020 19.459 1.00 70.19 203 HIS A O 1
ATOM 1598 N N . LEU A 1 204 ? -20.200 -13.084 19.944 1.00 64.31 204 LEU A N 1
ATOM 1599 C CA . LEU A 1 204 ? -19.504 -14.339 20.251 1.00 64.31 204 LEU A CA 1
ATOM 1600 C C . LEU A 1 204 ? -20.095 -15.048 21.477 1.00 64.31 204 LEU A C 1
ATOM 1602 O O . LEU A 1 204 ? -20.247 -16.268 21.470 1.00 64.31 204 LEU A O 1
ATOM 1606 N N . LEU A 1 205 ? -20.485 -14.286 22.504 1.00 62.34 205 LEU A N 1
ATOM 1607 C CA . LEU A 1 205 ? -21.187 -14.816 23.678 1.00 62.34 205 LEU A CA 1
ATOM 1608 C C . LEU A 1 205 ? -22.537 -15.442 23.300 1.00 62.34 205 LEU A C 1
ATOM 1610 O O . LEU A 1 205 ? -22.894 -16.492 23.831 1.00 62.34 205 LEU A O 1
ATOM 1614 N N . LYS A 1 206 ? -23.259 -14.837 22.348 1.00 60.56 206 LYS A N 1
ATOM 1615 C CA . LYS A 1 206 ? -24.552 -15.336 21.863 1.00 60.56 206 LYS A CA 1
ATOM 1616 C C . LYS A 1 206 ? -24.430 -16.606 21.010 1.00 60.56 206 LYS A C 1
ATOM 1618 O O . LYS A 1 206 ? -25.289 -17.467 21.110 1.00 60.56 206 LYS A O 1
ATOM 1623 N N . CYS A 1 207 ? -23.362 -16.755 20.223 1.00 49.44 207 CYS A N 1
ATOM 1624 C CA . CYS A 1 207 ? -23.126 -17.968 19.425 1.00 49.44 207 CYS A CA 1
ATOM 1625 C C . CYS A 1 207 ? -22.596 -19.155 20.248 1.00 49.44 207 CYS A C 1
ATOM 1627 O O . CYS A 1 207 ? -22.716 -20.291 19.815 1.00 49.44 207 CYS A O 1
ATOM 1629 N N . ARG A 1 208 ? -21.995 -18.915 21.422 1.00 51.06 208 ARG A N 1
ATOM 1630 C CA . ARG A 1 208 ? -21.557 -19.981 22.346 1.00 51.06 208 ARG A CA 1
ATOM 1631 C C . ARG A 1 208 ? -22.669 -20.515 23.253 1.00 51.06 208 ARG A C 1
ATOM 1633 O O . ARG A 1 208 ? -22.444 -21.487 23.965 1.00 51.06 208 ARG A O 1
ATOM 1640 N N . SER A 1 209 ? -23.818 -19.845 23.286 1.00 49.75 209 SER A N 1
ATOM 1641 C CA . SER A 1 209 ? -24.965 -20.183 24.140 1.00 49.75 209 SER A CA 1
ATOM 1642 C C . SER A 1 209 ? -26.106 -20.885 23.384 1.00 49.75 209 SER A C 1
ATOM 1644 O O . SER A 1 209 ? -27.176 -21.093 23.952 1.00 49.75 209 SER A O 1
ATOM 1646 N N . THR A 1 210 ? -25.855 -21.279 22.133 1.00 42.41 210 THR A N 1
ATOM 1647 C CA . THR A 1 210 ? -26.701 -22.112 21.260 1.00 42.41 210 THR A CA 1
ATOM 1648 C C . THR A 1 210 ? -25.941 -23.361 20.861 1.00 42.41 210 THR A C 1
ATOM 1650 O O . THR A 1 210 ? -26.564 -24.440 20.835 1.00 42.41 210 THR A O 1
#

Organism: NCBI:txid4795

Foldseek 3Di:
DDPDDDPPPCLPPPPPDDDDDLVNQLVVCVVDDQDPCWDQDPSNHTDDQADDQPPVVVVVVLLVPLQQDPFGGDDLQLSLVVDNVRHDYPPSSVVSVVVLVPDPLSCVLVVNDDDDPVVVVVNVVPGRDWAFPAWDDKDQDPVVSFIWTFTDTPPDDSSRTDTHTLLVCCVPPLPRSQVVLVVDPDPVSNCRSVVSNVVVVVVVVVVVVD

Secondary structure (DSSP, 8-state):
----PPP-S-GGGSTT--PPPHHHHHHHHTTSPPPTT-EE-TTS-EE-SB--TT-HHHHHHHHHHHHEETTEEPPHHHHHHHHHHH-B-TTHHHHHHHHHHH-HHHHHHTT-S---HHHHHHHHHT---PPEEEEEEEEEETTTTEEEEEEEETTS-GGG-EEEEHHHHHHH-HHHHHHHHHHSS-HHHHHHHHHHHHHHHHHHHHHT--

Sequence (210 aa):
MTSAAAPPLRPLDQDNFVWSTIEEIGSVQSLHEAPKGATLNDDELWLVNDIPSGAHDLTQRLLIVAHGGRNGHRGMHVMETHVRRLSFISGLTRIVRDFCSKCLLCLHVKGGVVIETELLDHIASQGTLMAVETIVEHRLNPDMQAYEVKVKWLDLETIEDSWEPSKTMCEDVPHILLQFANNGQDDTFVRAVTSTLERKSRHLLKCRST

pLDDT: mean 75.5, std 14.79, range [34.81, 96.88]

Radius of gyration: 21.93 Å; chains: 1; bounding box: 54×48×54 Å